Protein 2YDY (pdb70)

Solvent-accessible surface area: 12232 Å² total

Nearest PDB structures (foldseek):
  2ydy-assembly1_A  TM=1.004E+00  e=7.859E-56  Homo sapiens
  4ktt-assembly1_E  TM=9.886E-01  e=8.747E-48  Homo sapiens
  2ydx-assembly1_B  TM=9.921E-01  e=1.120E-47  Homo sapiens
  4ndn-assembly1_F  TM=9.885E-01  e=6.202E-46  Homo sapiens
  4ktv-assembly1_F  TM=9.725E-01  e=1.397E-42  Homo sapiens

Radius of gyration: 18.75 Å; Cα contacts (8 Å, |Δi|>4): 557; chains: 1; bounding box: 44×54×42 Å

Sequence (255 aa):
NRRVLVTTGATGLLGRAVHKEFQQNNWHAVGCGVHHIIHDFQPHVIVHCCAVDASGNLAKEAAAVGAFLIYISSDYVFDGTNPPYREEDIPAPLNLYGKTKLDGEKAVLENNLGAAVLRIPILYGEVEKLEESAVTVFDKVQFSNKSANDHWQQRFPTHVKDVATVCRQLAEKRLDPSIKGTFHWSGNEQTKYEACAIADAFNLPSSHLRPITDSPVLGAQRPRNAQLDCSKLETLGIGQRTPFRIGIKESLWPFLI

Structure (mmCIF, N/CA/C/O backbone):
data_2YDY
#
_entry.id   2YDY
#
_cell.length_a   40.980
_cell.length_b   111.770
_cell.length_c   123.120
_cell.angle_alpha   90.00
_cell.angle_beta   90.00
_cell.angle_gamma   90.00
#
_symmetry.space_group_name_H-M   'C 2 2 21'
#
loop_
_entity.id
_entity.type
_entity.pdbx_description
1 polymer 'METHIONINE ADENOSYLTRANSFERASE 2 SUBUNIT BETA'
2 non-polymer 'SULFATE ION'
3 non-polymer 'CHLORIDE ION'
4 water water
#
loop_
_atom_site.group_PDB
_atom_site.id
_atom_site.type_symbol
_atom_site.label_atom_id
_atom_site.label_alt_id
_atom_site.label_comp_id
_atom_site.label_asym_id
_atom_site.label_entity_id
_atom_site.label_seq_id
_atom_site.pdbx_PDB_ins_code
_atom_site.Cartn_x
_atom_site.Cartn_y
_atom_site.Cartn_z
_atom_site.occupancy
_atom_site.B_iso_or_equiv
_atom_site.auth_seq_id
_atom_site.auth_comp_id
_atom_site.auth_asym_id
_atom_site.auth_atom_id
_atom_site.pdbx_PDB_model_num
ATOM 1 N N . ASN A 1 2 ? -11.031 -28.680 -6.795 1.00 51.20 28 ASN A N 1
ATOM 2 C CA . ASN A 1 2 ? -11.720 -29.209 -5.621 1.00 49.30 28 ASN A CA 1
ATOM 3 C C . ASN A 1 2 ? -11.068 -28.641 -4.344 1.00 52.02 28 ASN A C 1
ATOM 4 O O . ASN A 1 2 ? -10.295 -29.335 -3.680 1.00 53.02 28 ASN A O 1
ATOM 9 N N . ARG A 1 3 ? -11.360 -27.352 -4.031 1.00 45.61 29 ARG A N 1
ATOM 10 C CA . ARG A 1 3 ? -10.867 -26.639 -2.842 1.00 42.77 29 ARG A CA 1
ATOM 11 C C . ARG A 1 3 ? -11.959 -26.658 -1.778 1.00 41.77 29 ARG A C 1
ATOM 12 O O . ARG A 1 3 ? -13.078 -26.220 -2.058 1.00 40.02 29 ARG A O 1
ATOM 20 N N . ARG A 1 4 ? -11.657 -27.182 -0.571 1.00 35.95 30 ARG A N 1
ATOM 21 C CA . ARG A 1 4 ? -12.665 -27.352 0.485 1.00 33.15 30 ARG A CA 1
ATOM 22 C C . ARG A 1 4 ? -12.397 -26.505 1.726 1.00 35.18 30 ARG A C 1
ATOM 23 O O . ARG A 1 4 ? -11.282 -26.505 2.255 1.00 35.23 30 ARG A O 1
ATOM 31 N N . VAL A 1 5 ? -13.447 -25.800 2.206 1.00 29.17 31 VAL A N 1
ATOM 32 C CA . VAL A 1 5 ? -13.362 -24.928 3.378 1.00 27.17 31 VAL A CA 1
ATOM 33 C C . VAL A 1 5 ? -14.538 -25.196 4.345 1.00 31.23 31 VAL A C 1
ATOM 34 O O . VAL A 1 5 ? -15.694 -25.285 3.917 1.00 30.68 31 VAL A O 1
ATOM 38 N N . LEU A 1 6 ? -14.222 -25.302 5.656 1.00 27.77 32 LEU A N 1
ATOM 39 C CA . LEU A 1 6 ? -15.226 -25.454 6.702 1.00 26.93 32 LEU A CA 1
ATOM 40 C C . LEU A 1 6 ? -15.332 -24.155 7.494 1.00 29.36 32 LEU A C 1
ATOM 41 O O . LEU A 1 6 ? -14.341 -23.677 8.050 1.00 28.92 32 LEU A O 1
ATOM 46 N N . VAL A 1 7 ? -16.534 -23.576 7.523 1.00 25.17 33 VAL A N 1
ATOM 47 C CA . VAL A 1 7 ? -16.791 -22.330 8.240 1.00 24.94 33 VAL A CA 1
ATOM 48 C C . VAL A 1 7 ? -17.656 -22.627 9.472 1.00 30.27 33 VAL A C 1
ATOM 49 O O . VAL A 1 7 ? -18.810 -23.028 9.317 1.00 29.99 33 VAL A O 1
ATOM 53 N N . THR A 1 8 ? -17.090 -22.439 10.689 1.00 28.38 34 THR A N 1
ATOM 54 C CA A THR A 1 8 ? -17.801 -22.639 11.954 0.50 29.37 34 THR A CA 1
ATOM 55 C CA B THR A 1 8 ? -17.854 -22.647 11.925 0.50 28.72 34 THR A CA 1
ATOM 56 C C . THR A 1 8 ? -18.577 -21.345 12.250 1.00 33.44 34 THR A C 1
ATOM 57 O O . THR A 1 8 ? -18.102 -20.261 11.898 1.00 33.68 34 THR A O 1
ATOM 64 N N . GLY A 1 9 ? -19.749 -21.466 12.863 1.00 31.54 35 GLY A N 1
ATOM 65 C CA . GLY A 1 9 ? -20.600 -20.326 13.190 1.00 31.67 35 GLY A CA 1
ATOM 66 C C . GLY A 1 9 ? -21.113 -19.653 11.931 1.00 34.29 35 GLY A C 1
ATOM 67 O O . GLY A 1 9 ? -21.295 -18.434 11.897 1.00 33.89 35 GLY A O 1
ATOM 68 N N . ALA A 1 10 ? -21.335 -20.457 10.879 1.00 30.23 36 ALA A N 1
ATOM 69 C CA . ALA A 1 10 ? -21.763 -20.029 9.545 1.00 29.73 36 ALA A CA 1
ATOM 70 C C . ALA A 1 10 ? -23.168 -19.364 9.493 1.00 32.65 36 ALA A C 1
ATOM 71 O O . ALA A 1 10 ? -23.542 -18.864 8.431 1.00 32.31 36 ALA A O 1
ATOM 73 N N . THR A 1 11 ? -23.922 -19.331 10.610 1.00 28.76 37 THR A N 1
ATOM 74 C CA . THR A 1 11 ? -25.241 -18.678 10.640 1.00 29.72 37 THR A CA 1
ATOM 75 C C . THR A 1 11 ? -25.104 -17.226 11.134 1.00 32.46 37 TH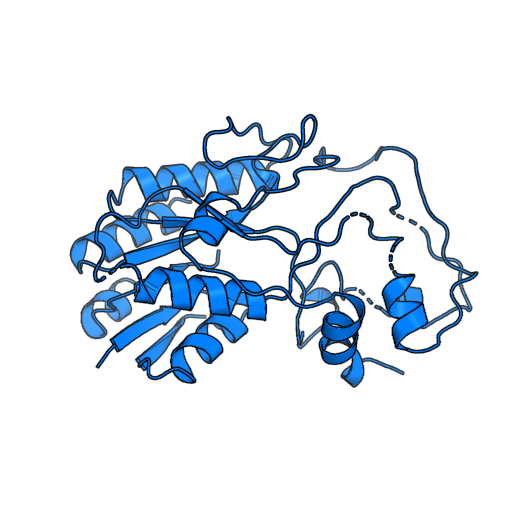R A C 1
ATOM 76 O O . THR A 1 11 ? -25.984 -16.407 10.867 1.00 32.75 37 THR A O 1
ATOM 80 N N . GLY A 1 12 ? -23.996 -16.922 11.816 1.00 27.19 38 GLY A N 1
ATOM 81 C CA . GLY A 1 12 ? -23.706 -15.591 12.349 1.00 26.18 38 GLY A CA 1
ATOM 82 C C . GLY A 1 12 ? -23.361 -14.575 11.281 1.00 28.74 38 GLY A C 1
ATOM 83 O O . GLY A 1 12 ? -23.105 -14.955 10.139 1.00 27.70 38 GLY A O 1
ATOM 84 N N . LEU A 1 13 ? -23.319 -13.275 11.651 1.00 25.87 39 LEU A N 1
ATOM 85 C CA . LEU A 1 13 ? -23.023 -12.147 10.743 1.00 24.78 39 LEU A CA 1
ATOM 86 C C . LEU A 1 13 ? -21.719 -12.344 9.979 1.00 26.67 39 LEU A C 1
ATOM 87 O O . LEU A 1 13 ? -21.705 -12.181 8.757 1.00 25.35 39 LEU A O 1
ATOM 92 N N . LEU A 1 14 ? -20.629 -12.670 10.692 1.00 23.08 40 LEU A N 1
ATOM 93 C CA . LEU A 1 14 ? -19.326 -12.881 10.066 1.00 21.54 40 LEU A CA 1
ATOM 94 C C . LEU A 1 14 ? -19.292 -14.219 9.324 1.00 23.79 40 LEU A C 1
ATOM 95 O O . LEU A 1 14 ? -18.813 -14.260 8.189 1.00 22.03 40 LEU A O 1
ATOM 100 N N . GLY A 1 15 ? -19.816 -15.275 9.954 1.00 22.34 41 GLY A N 1
ATOM 101 C CA . GLY A 1 15 ? -19.871 -16.625 9.394 1.00 21.84 41 GLY A CA 1
ATOM 102 C C . GLY A 1 15 ? -20.534 -16.697 8.032 1.00 27.36 41 GLY A C 1
ATOM 103 O O . GLY A 1 15 ? -19.996 -17.335 7.119 1.00 27.21 41 GLY A O 1
ATOM 104 N N . ARG A 1 16 ? -21.690 -16.006 7.873 1.00 25.18 42 ARG A N 1
ATOM 105 C CA . ARG A 1 16 ? -22.447 -15.964 6.612 1.00 25.45 42 ARG A CA 1
ATOM 106 C C . ARG A 1 16 ? -21.621 -15.291 5.519 1.00 26.91 42 ARG A C 1
ATOM 107 O O . ARG A 1 16 ? -21.601 -15.791 4.396 1.00 26.85 42 ARG A O 1
ATOM 115 N N . ALA A 1 17 ? -20.932 -14.179 5.850 1.00 21.39 43 ALA A N 1
ATOM 116 C CA . ALA A 1 17 ? -20.088 -13.449 4.894 1.00 20.50 43 ALA A CA 1
ATOM 117 C C . ALA A 1 17 ? -18.900 -14.287 4.446 1.00 23.77 43 ALA A C 1
ATOM 118 O O . ALA A 1 17 ? -18.582 -14.281 3.260 1.00 23.90 43 ALA A O 1
ATOM 120 N N . VAL A 1 18 ? -18.257 -15.011 5.380 1.00 20.75 44 VAL A N 1
ATOM 121 C CA . VAL A 1 18 ? -17.077 -15.851 5.110 1.00 20.88 44 VAL A CA 1
ATOM 122 C C . VAL A 1 18 ? -17.478 -17.016 4.204 1.00 27.33 44 VAL A C 1
ATOM 123 O O . VAL A 1 18 ? -16.838 -17.234 3.171 1.00 27.13 44 VAL A O 1
ATOM 127 N N . HIS A 1 19 ? -18.549 -17.734 4.580 1.00 25.62 45 HIS A N 1
ATOM 128 C CA . HIS A 1 19 ? -19.075 -18.875 3.837 1.00 26.52 45 HIS A CA 1
ATOM 129 C C . HIS A 1 19 ? -19.367 -18.477 2.390 1.00 30.24 45 HIS A C 1
ATOM 130 O O . HIS A 1 19 ? -18.930 -19.184 1.476 1.00 30.57 45 HIS A O 1
ATOM 137 N N . LYS A 1 20 ? -20.075 -17.339 2.192 1.00 25.51 46 LYS A N 1
ATOM 138 C CA . LYS A 1 20 ? -20.447 -16.820 0.875 1.00 25.83 46 LYS A CA 1
ATOM 139 C C . LYS A 1 20 ? -19.208 -16.347 0.079 1.00 29.17 46 LYS A C 1
ATOM 140 O O . LYS A 1 20 ? -19.149 -16.587 -1.125 1.00 29.24 46 LYS A O 1
ATOM 146 N N . GLU A 1 21 ? -18.237 -15.682 0.727 1.00 25.39 47 GLU A N 1
ATOM 147 C CA . GLU A 1 21 ? -17.028 -15.215 0.036 1.00 24.59 47 GLU A CA 1
ATOM 148 C C . GLU A 1 21 ? -16.261 -16.408 -0.592 1.00 27.93 47 GLU A C 1
ATOM 149 O O . GLU A 1 21 ? -15.907 -16.331 -1.766 1.00 27.17 47 GLU A O 1
ATOM 155 N N . PHE A 1 22 ? -16.064 -17.511 0.153 1.00 25.37 48 PHE A N 1
ATOM 156 C CA . PHE A 1 22 ? -15.379 -18.704 -0.369 1.00 26.45 48 PHE A CA 1
ATOM 157 C C . PHE A 1 22 ? -16.186 -19.365 -1.512 1.00 32.82 48 PHE A C 1
ATOM 158 O O . PHE A 1 22 ? -15.659 -19.526 -2.613 1.00 33.42 48 PHE A O 1
ATOM 166 N N . GLN A 1 23 ? -17.470 -19.679 -1.258 1.00 31.26 49 GLN A N 1
ATOM 167 C CA . GLN A 1 23 ? -18.427 -20.293 -2.186 1.00 32.50 49 GLN A CA 1
ATOM 168 C C . GLN A 1 23 ? -18.512 -19.564 -3.535 1.00 37.20 49 GLN A C 1
ATOM 169 O O . GLN A 1 23 ? -18.573 -20.228 -4.569 1.00 38.95 49 GLN A O 1
ATOM 175 N N . GLN A 1 24 ? -18.520 -18.217 -3.526 1.00 32.68 50 GLN A N 1
ATOM 176 C CA . GLN A 1 24 ? -18.606 -17.402 -4.743 1.00 34.43 50 GLN A CA 1
ATOM 177 C C . GLN A 1 24 ? -17.253 -17.252 -5.453 1.00 38.17 50 GLN A C 1
ATOM 178 O O . GLN A 1 24 ? -17.199 -16.662 -6.536 1.00 38.90 50 GLN A O 1
ATOM 184 N N . ASN A 1 25 ? -16.172 -17.807 -4.865 1.00 33.84 51 ASN A N 1
ATOM 185 C CA . ASN A 1 25 ? -14.837 -17.727 -5.439 1.00 35.21 51 ASN A CA 1
ATOM 186 C C . ASN A 1 25 ? -14.216 -19.123 -5.628 1.00 41.71 51 ASN A C 1
ATOM 187 O O . ASN A 1 25 ? -13.071 -19.354 -5.234 1.00 41.82 51 ASN A O 1
ATOM 192 N N . ASN A 1 26 ? -14.979 -20.042 -6.260 1.00 39.58 52 ASN A N 1
ATOM 193 C CA . ASN A 1 26 ? -14.579 -21.406 -6.635 1.00 39.85 52 ASN A CA 1
ATOM 194 C C . ASN A 1 26 ? -14.049 -22.263 -5.448 1.00 40.86 52 ASN A C 1
ATOM 195 O O . ASN A 1 26 ? -13.014 -22.921 -5.570 1.00 41.04 52 ASN A O 1
ATOM 200 N N . TRP A 1 27 ? -14.769 -22.262 -4.319 1.00 35.52 53 TRP A N 1
ATOM 201 C CA . TRP A 1 27 ? -14.464 -23.100 -3.152 1.00 33.67 53 TRP A CA 1
ATOM 202 C C . TRP A 1 27 ? -15.685 -23.921 -2.780 1.00 38.58 53 TRP A C 1
ATOM 203 O O . TRP A 1 27 ? -16.812 -23.416 -2.834 1.00 38.29 53 TRP A O 1
ATOM 214 N N . HIS A 1 28 ? -15.468 -25.172 -2.373 1.00 36.02 54 HIS A N 1
ATOM 215 C CA . HIS A 1 28 ? -16.553 -26.015 -1.886 1.00 36.26 54 HIS A CA 1
ATOM 216 C C . HIS A 1 28 ? -16.659 -25.705 -0.411 1.00 39.46 54 HIS A C 1
ATOM 217 O O . HIS A 1 28 ? -15.823 -26.156 0.376 1.00 38.82 54 HIS A O 1
ATOM 224 N N . ALA A 1 29 ? -17.607 -24.823 -0.057 1.00 35.46 55 ALA A N 1
ATOM 225 C CA . ALA A 1 29 ? -17.785 -24.339 1.310 1.00 33.82 55 ALA A CA 1
ATOM 226 C C . ALA A 1 29 ? -18.932 -25.019 2.022 1.00 38.38 55 ALA A C 1
ATOM 227 O O . ALA A 1 29 ? -20.036 -25.129 1.483 1.00 39.79 55 ALA A O 1
ATOM 229 N N . VAL A 1 30 ? -18.653 -25.470 3.251 1.00 33.53 56 VAL A N 1
ATOM 230 C CA . VAL A 1 30 ? -19.602 -26.108 4.159 1.00 33.34 56 VAL A CA 1
ATOM 231 C C . VAL A 1 30 ? -19.601 -25.285 5.445 1.00 36.43 56 VAL A C 1
ATOM 232 O O . VAL A 1 30 ? -18.538 -24.908 5.936 1.00 34.42 56 VAL A O 1
ATOM 236 N N . GLY A 1 31 ? -20.788 -24.995 5.956 1.00 34.14 57 GLY A N 1
ATOM 237 C CA . GLY A 1 31 ? -20.941 -24.239 7.183 1.00 33.98 57 GLY A CA 1
ATOM 238 C C . GLY A 1 31 ? -21.588 -24.998 8.323 1.00 40.51 57 GLY A C 1
ATOM 239 O O . GLY A 1 31 ? -22.544 -25.740 8.114 1.00 40.66 57 GLY A O 1
ATOM 240 N N . CYS A 1 32 ? -21.069 -24.794 9.540 1.00 40.36 58 CYS A N 1
ATOM 241 C CA . CYS A 1 32 ? -21.583 -25.358 10.790 1.00 43.69 58 CYS A CA 1
ATOM 242 C C . CYS A 1 32 ? -22.225 -24.246 11.597 1.00 47.43 58 CYS A C 1
ATOM 243 O O . CYS A 1 32 ? -21.625 -23.179 11.739 1.00 46.13 58 CYS A O 1
ATOM 246 N N . GLY A 1 33 ? -23.415 -24.508 12.131 1.00 45.58 59 GLY A N 1
ATOM 247 C CA . GLY A 1 33 ? -24.166 -23.564 12.949 1.00 71.01 59 GLY A CA 1
ATOM 248 C C . GLY A 1 33 ? -23.810 -23.657 14.418 1.00 103.90 59 GLY A C 1
ATOM 249 O O . GLY A 1 33 ? -22.635 -23.584 14.786 1.00 64.11 59 GLY A O 1
ATOM 250 N N . VAL A 1 52 ? -17.852 -31.399 16.141 1.00 69.34 78 VAL A N 1
ATOM 251 C CA . VAL A 1 52 ? -17.710 -31.217 14.698 1.00 66.33 78 VAL A CA 1
ATOM 252 C C . VAL A 1 52 ? -16.522 -32.048 14.139 1.00 68.21 78 VAL A C 1
ATOM 253 O O . VAL A 1 52 ? -16.074 -31.801 13.014 1.00 65.76 78 VAL A O 1
ATOM 255 N N . HIS A 1 53 ? -16.053 -33.053 14.909 1.00 65.88 79 HIS A N 1
ATOM 256 C CA . HIS A 1 53 ? -14.942 -33.937 14.538 1.00 65.65 79 HIS A CA 1
ATOM 257 C C . HIS A 1 53 ? -15.309 -34.893 13.385 1.00 68.34 79 HIS A C 1
ATOM 258 O O . HIS A 1 53 ? -14.424 -35.274 12.608 1.00 67.78 79 HIS A O 1
ATOM 260 N N . HIS A 1 54 ? -16.601 -35.298 13.295 1.00 63.46 80 HIS A N 1
ATOM 261 C CA . HIS A 1 54 ? -17.113 -36.192 12.249 1.00 61.84 80 HIS A CA 1
ATOM 262 C C . HIS A 1 54 ? -17.113 -35.476 10.891 1.00 58.36 80 HIS A C 1
ATOM 263 O O . HIS A 1 54 ? -16.638 -36.041 9.903 1.00 56.93 80 HIS A O 1
ATOM 265 N N . ILE A 1 55 ? -17.617 -34.222 10.862 1.00 50.57 81 ILE A N 1
ATOM 266 C CA . ILE A 1 55 ? -17.684 -33.349 9.682 1.00 47.06 81 ILE A CA 1
ATOM 267 C C . ILE A 1 55 ? -16.259 -33.090 9.144 1.00 46.59 81 ILE A C 1
ATOM 268 O O . ILE A 1 55 ? -16.047 -33.185 7.937 1.00 45.10 81 ILE A O 1
ATOM 273 N N . ILE A 1 56 ? -15.293 -32.810 10.042 1.00 41.92 82 ILE A N 1
ATOM 274 C CA . ILE A 1 56 ? -13.886 -32.573 9.701 1.00 40.37 82 ILE A CA 1
ATOM 275 C C . ILE A 1 56 ? -13.272 -33.828 9.018 1.00 43.29 82 ILE A C 1
ATOM 276 O O . ILE A 1 56 ? -12.596 -33.670 8.005 1.00 40.79 82 ILE A O 1
ATOM 281 N N . HIS A 1 57 ? -13.539 -35.054 9.522 1.00 42.45 83 HIS A N 1
ATOM 282 C CA . HIS A 1 57 ? -12.978 -36.244 8.867 1.00 43.29 83 HIS A CA 1
ATOM 283 C C . HIS A 1 57 ? -13.619 -36.523 7.504 1.00 44.48 83 HIS A C 1
ATOM 284 O O . HIS A 1 57 ? -12.898 -36.858 6.567 1.00 44.05 83 HIS A O 1
ATOM 291 N N . ASP A 1 58 ? -14.949 -36.429 7.400 1.00 39.78 84 ASP A N 1
ATOM 292 C CA . ASP A 1 58 ? -15.652 -36.726 6.155 1.00 39.09 84 ASP A CA 1
ATOM 293 C C . ASP A 1 58 ? -15.340 -35.707 5.061 1.00 39.73 84 ASP A C 1
ATOM 294 O O . ASP A 1 58 ? -15.037 -36.101 3.930 1.00 39.57 84 ASP A O 1
ATOM 299 N N . PHE A 1 59 ? -15.372 -34.408 5.401 1.00 33.10 85 PHE A N 1
ATOM 300 C CA . PHE A 1 59 ? -15.154 -33.357 4.420 1.00 30.88 85 PHE A CA 1
ATOM 301 C C . PHE A 1 59 ? -13.682 -33.162 4.084 1.00 35.55 85 PHE A C 1
ATOM 302 O O . PHE A 1 59 ? -13.378 -32.736 2.969 1.00 35.30 85 PHE A O 1
ATOM 310 N N . GLN A 1 60 ? -12.769 -33.496 5.016 1.00 33.42 86 GLN A N 1
ATOM 311 C CA . GLN A 1 60 ? -11.317 -33.317 4.844 1.00 32.92 86 GLN A CA 1
ATOM 312 C C . GLN A 1 60 ? -11.052 -31.871 4.357 1.00 35.56 86 GLN A C 1
ATOM 313 O O . GLN A 1 60 ? -10.547 -31.697 3.240 1.00 35.22 86 GLN A O 1
ATOM 319 N N . PRO A 1 61 ? -11.476 -30.818 5.106 1.00 32.08 87 PRO A N 1
ATOM 320 C CA . PRO A 1 61 ? -11.293 -29.448 4.590 1.00 30.75 87 PRO A CA 1
ATOM 321 C C . PRO A 1 61 ? -9.836 -29.022 4.520 1.00 35.24 87 PRO A C 1
ATOM 322 O O . PRO A 1 61 ? -9.063 -29.362 5.411 1.00 36.08 87 PRO A O 1
ATOM 326 N N . HIS A 1 62 ? -9.464 -28.271 3.467 1.00 31.28 88 HIS A N 1
ATOM 327 C CA . HIS A 1 62 ? -8.103 -27.731 3.340 1.00 30.72 88 HIS A CA 1
ATOM 328 C C . HIS A 1 62 ? -7.920 -26.589 4.304 1.00 33.11 88 HIS A C 1
ATOM 329 O O . HIS A 1 62 ? -6.801 -26.329 4.755 1.00 32.82 88 HIS A O 1
ATOM 336 N N . VAL A 1 63 ? -9.036 -25.882 4.596 1.00 28.32 89 VAL A N 1
ATOM 337 C CA . VAL A 1 63 ? -9.088 -24.678 5.428 1.00 26.20 89 VAL A CA 1
ATOM 338 C C . VAL A 1 63 ? -10.290 -24.721 6.386 1.00 29.01 89 VAL A C 1
ATOM 339 O O . VAL A 1 63 ? -11.381 -25.124 5.986 1.00 28.07 89 VAL A O 1
ATOM 343 N N . ILE A 1 64 ? -10.088 -24.263 7.640 1.00 25.42 90 ILE A N 1
ATOM 344 C CA . ILE A 1 64 ? -11.150 -24.130 8.649 1.00 24.51 90 ILE A CA 1
ATOM 345 C C . ILE A 1 64 ? -11.144 -22.681 9.150 1.00 27.63 90 ILE A C 1
ATOM 346 O O . ILE A 1 64 ? -10.097 -22.196 9.574 1.00 27.40 90 ILE A O 1
ATOM 351 N N . VAL A 1 65 ? -12.295 -21.988 9.075 1.00 23.94 91 VAL A N 1
ATOM 352 C CA . VAL A 1 65 ? -12.421 -20.607 9.572 1.00 23.17 91 VAL A CA 1
ATOM 353 C C . VAL A 1 65 ? -13.282 -20.690 10.824 1.00 29.94 91 VAL A C 1
ATOM 354 O O . VAL A 1 65 ? -14.467 -21.017 10.737 1.00 29.90 91 VAL A O 1
ATOM 358 N N . HIS A 1 66 ? -12.668 -20.450 11.988 1.00 28.82 92 HIS A N 1
ATOM 359 C CA . HIS A 1 66 ? -13.340 -20.595 13.266 1.00 31.15 92 HIS A CA 1
ATOM 360 C C . HIS A 1 66 ? -13.806 -19.263 13.847 1.00 38.36 92 HIS A C 1
ATOM 361 O O . HIS A 1 66 ? -12.997 -18.393 14.200 1.00 37.82 92 HIS A O 1
ATOM 368 N N . CYS A 1 67 ? -15.144 -19.152 13.936 1.00 52.89 93 CYS A N 1
ATOM 369 C CA A CYS A 1 67 ? -15.864 -18.006 14.490 0.50 54.57 93 CYS A CA 1
ATOM 370 C CA B CYS A 1 67 ? -15.860 -18.010 14.491 0.50 55.18 93 CYS A CA 1
ATOM 371 C C . CYS A 1 67 ? -16.518 -18.450 15.805 1.00 60.64 93 CYS A C 1
ATOM 372 O O . CYS A 1 67 ? -17.480 -19.234 15.789 1.00 60.92 93 CYS A O 1
ATOM 377 N N . ALA A 1 68 ? -15.954 -18.007 16.948 1.00 57.86 94 ALA A N 1
ATOM 378 C CA . ALA A 1 68 ? -16.448 -18.356 18.282 1.00 89.21 94 ALA A CA 1
ATOM 379 C C . ALA A 1 68 ? -17.1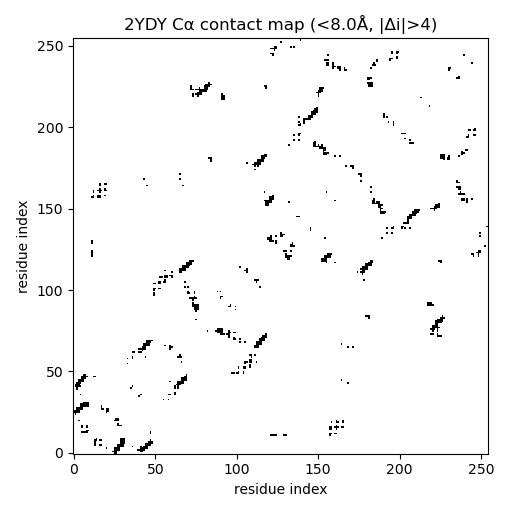86 -17.185 18.918 1.00 123.79 94 ALA A C 1
ATOM 380 O O . ALA A 1 68 ? -18.136 -17.392 19.670 1.00 88.54 94 ALA A O 1
ATOM 382 N N . VAL A 1 88 ? -12.722 -21.973 24.575 1.00 60.90 114 VAL A N 1
ATOM 383 C CA . VAL A 1 88 ? -11.265 -22.057 24.561 1.00 59.89 114 VAL A CA 1
ATOM 384 C C . VAL A 1 88 ? -10.836 -23.521 24.545 1.00 63.24 114 VAL A C 1
ATOM 385 O O . VAL A 1 88 ? -9.928 -23.879 23.787 1.00 62.34 114 VAL A O 1
ATOM 387 N N . ASP A 1 89 ? -11.500 -24.373 25.368 1.00 59.41 115 ASP A N 1
ATOM 388 C CA . ASP A 1 89 ? -11.247 -25.818 25.434 1.00 57.38 115 ASP A CA 1
ATOM 389 C C . ASP A 1 89 ? -11.669 -26.468 24.116 1.00 58.46 115 ASP A C 1
ATOM 390 O O . ASP A 1 89 ? -10.964 -27.340 23.609 1.00 57.36 115 ASP A O 1
ATOM 392 N N . ALA A 1 90 ? -12.801 -26.001 23.546 1.00 53.98 116 ALA A N 1
ATOM 393 C CA . ALA A 1 90 ? -13.343 -26.461 22.269 1.00 52.83 116 ALA A CA 1
ATOM 394 C C . ALA A 1 90 ? -12.455 -25.993 21.112 1.00 54.93 116 ALA A C 1
ATOM 395 O O . ALA A 1 90 ? -12.168 -26.790 20.215 1.00 54.77 116 ALA A O 1
ATOM 397 N N . SER A 1 91 ? -12.005 -24.711 21.149 1.00 49.22 117 SER A N 1
ATOM 398 C CA . SER A 1 91 ? -11.121 -24.093 20.153 1.00 47.73 117 SER A CA 1
ATOM 399 C C . SER A 1 91 ? -9.781 -24.838 20.080 1.00 49.50 117 SER A C 1
ATOM 400 O O . SER A 1 91 ? -9.326 -25.181 18.982 1.00 48.18 117 SER A O 1
ATOM 403 N N . GLY A 1 92 ? -9.203 -25.123 21.249 1.00 45.65 118 GLY A N 1
ATOM 404 C CA . GLY A 1 92 ? -7.979 -25.908 21.383 1.00 45.52 118 GLY A CA 1
ATOM 405 C C . GLY A 1 92 ? -8.157 -27.324 20.859 1.00 48.00 118 GLY A C 1
ATOM 406 O O . GLY A 1 92 ? -7.234 -27.874 20.260 1.00 47.27 118 GLY A O 1
ATOM 407 N N . ASN A 1 93 ? -9.367 -27.905 21.042 1.00 44.61 119 ASN A N 1
ATOM 408 C CA . ASN A 1 93 ? -9.721 -29.244 20.554 1.00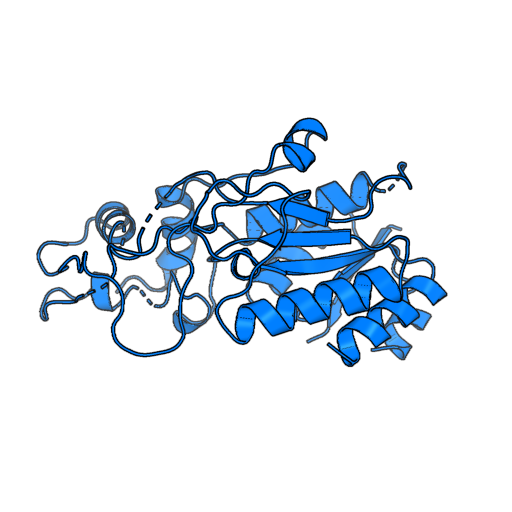 44.92 119 ASN A CA 1
ATOM 409 C C . ASN A 1 93 ? -9.925 -29.235 19.044 1.00 48.38 119 ASN A C 1
ATOM 410 O O . ASN A 1 93 ? -9.589 -30.215 18.381 1.00 47.99 119 ASN A O 1
ATOM 415 N N . LEU A 1 94 ? -10.494 -28.136 18.507 1.00 44.94 120 LEU A N 1
ATOM 416 C CA . LEU A 1 94 ? -10.720 -27.942 17.072 1.00 44.35 120 LEU A CA 1
ATOM 417 C C . LEU A 1 94 ? -9.368 -27.806 16.354 1.00 48.16 120 LEU A C 1
ATOM 418 O O . LEU A 1 94 ? -9.219 -28.316 15.237 1.00 47.37 120 LEU A O 1
ATOM 423 N N . ALA A 1 95 ? -8.386 -27.136 17.020 1.00 44.74 121 ALA A N 1
ATOM 424 C CA . ALA A 1 95 ? -7.013 -26.950 16.539 1.00 44.67 121 ALA A CA 1
ATOM 425 C C . ALA A 1 95 ? -6.320 -28.307 16.356 1.00 49.31 121 ALA A C 1
ATOM 426 O O . ALA A 1 95 ? -5.572 -28.481 15.392 1.00 49.50 121 ALA A O 1
ATOM 428 N N . LYS A 1 96 ? -6.607 -29.273 17.261 1.00 46.45 122 LYS A N 1
ATOM 429 C CA . LYS A 1 96 ? -6.083 -30.644 17.227 1.00 47.47 122 LYS A CA 1
ATOM 430 C C . LYS A 1 96 ? -6.693 -31.418 16.057 1.00 50.68 122 LYS A C 1
ATOM 431 O O . LYS A 1 96 ? -5.977 -32.148 15.372 1.00 51.79 122 LYS A O 1
ATOM 437 N N . GLU A 1 97 ? -8.022 -31.263 15.845 1.00 45.56 123 GLU A N 1
ATOM 438 C CA . GLU A 1 97 ? -8.788 -31.905 14.770 1.00 45.45 123 GLU A CA 1
ATOM 439 C C . GLU A 1 97 ? -8.291 -31.432 13.411 1.00 49.61 123 GLU A C 1
ATOM 440 O O . GLU A 1 97 ? -8.155 -32.243 12.493 1.00 51.28 123 GLU A O 1
ATOM 446 N N . ALA A 1 98 ? -8.002 -30.120 13.300 1.00 44.70 124 ALA A N 1
ATOM 447 C CA . ALA A 1 98 ? -7.471 -29.468 12.104 1.00 44.21 124 ALA A CA 1
ATOM 448 C C . ALA A 1 98 ? -6.084 -30.024 11.766 1.00 48.70 124 ALA A C 1
ATOM 449 O O . ALA A 1 98 ? -5.838 -30.382 10.614 1.00 49.27 124 ALA A O 1
ATOM 451 N N . ALA A 1 99 ? -5.199 -30.128 12.786 1.00 45.09 125 ALA A N 1
ATOM 452 C CA . ALA A 1 99 ? -3.833 -30.660 12.680 1.00 45.73 125 ALA A CA 1
ATOM 453 C C . ALA A 1 99 ? -3.840 -32.086 12.142 1.00 48.64 125 ALA A C 1
ATOM 454 O O . ALA A 1 99 ? -3.026 -32.406 11.276 1.00 50.27 125 ALA A O 1
ATOM 456 N N . ALA A 1 100 ? -4.794 -32.914 12.624 1.00 42.80 126 ALA A N 1
ATOM 457 C CA . ALA A 1 100 ? -4.985 -34.324 12.264 1.00 43.09 126 ALA A CA 1
ATOM 458 C C . ALA A 1 100 ? -5.369 -34.550 10.786 1.00 45.34 126 ALA A C 1
ATOM 459 O O . ALA A 1 100 ? -5.101 -35.625 10.262 1.00 47.48 126 ALA A O 1
ATOM 461 N N . VAL A 1 101 ? -6.016 -33.574 10.130 1.00 39.11 127 VAL A N 1
ATOM 462 C CA . VAL A 1 101 ? -6.430 -33.696 8.723 1.00 38.62 127 VAL A CA 1
ATOM 463 C C . VAL A 1 101 ? -5.549 -32.830 7.821 1.00 41.54 127 VAL A C 1
ATOM 464 O O . VAL A 1 101 ? -5.716 -32.856 6.602 1.00 42.50 127 VAL A O 1
ATOM 468 N N . GLY A 1 102 ? -4.624 -32.082 8.422 1.00 36.94 128 GLY A N 1
ATOM 469 C CA . GLY A 1 102 ? -3.725 -31.193 7.700 1.00 36.56 128 GLY A CA 1
ATOM 470 C C . GLY A 1 102 ? -4.444 -29.978 7.157 1.00 38.88 128 GLY A C 1
ATOM 471 O O . GLY A 1 102 ? -4.120 -29.494 6.070 1.00 39.18 128 GLY A O 1
ATOM 472 N N . ALA A 1 103 ? -5.435 -29.481 7.917 1.00 37.74 129 ALA A N 1
ATOM 473 C CA . ALA A 1 103 ? -6.222 -28.301 7.555 1.00 35.66 129 ALA A CA 1
ATOM 474 C C . ALA A 1 103 ? -5.577 -27.021 8.046 1.00 36.56 129 ALA A C 1
ATOM 475 O O . ALA A 1 103 ? -5.057 -26.970 9.162 1.00 35.50 129 ALA A O 1
ATOM 477 N N . PHE A 1 104 ? -5.649 -25.968 7.227 1.00 32.10 130 PHE A N 1
ATOM 478 C CA . PHE A 1 104 ? -5.182 -24.644 7.622 1.00 29.11 130 PHE A CA 1
ATOM 479 C C . PHE A 1 104 ? -6.289 -24.014 8.460 1.00 32.35 130 PHE A C 1
ATOM 480 O O . PHE A 1 104 ? -7.365 -23.732 7.933 1.00 31.67 130 PHE A O 1
ATOM 488 N N . LEU A 1 105 ? -6.053 -23.850 9.774 1.00 28.49 131 LEU A N 1
ATOM 489 C CA . LEU A 1 105 ? -7.042 -23.283 10.675 1.00 27.06 131 LEU A CA 1
ATOM 490 C C . LEU A 1 105 ? -6.819 -21.779 10.852 1.00 30.67 131 LEU A C 1
ATOM 491 O O . LEU A 1 105 ? -5.697 -21.338 11.135 1.00 29.58 131 LEU A O 1
ATOM 496 N N . ILE A 1 106 ? -7.910 -20.998 10.682 1.00 26.33 132 ILE A N 1
ATOM 497 C CA . ILE A 1 106 ? -7.917 -19.561 10.891 1.00 24.30 132 ILE A CA 1
ATOM 498 C C . ILE A 1 106 ? -8.803 -19.301 12.110 1.00 29.30 132 ILE A C 1
ATOM 499 O O . ILE A 1 106 ? -10.012 -19.554 12.070 1.00 29.88 132 ILE A O 1
ATOM 504 N N . TYR A 1 107 ? -8.188 -18.843 13.204 1.00 25.46 133 TYR A N 1
ATOM 505 C CA . TYR A 1 107 ? -8.902 -18.527 14.433 1.00 25.04 133 TYR A CA 1
ATOM 506 C C . TYR A 1 107 ? -9.153 -17.023 14.466 1.00 27.44 133 TYR A C 1
ATOM 507 O O . TYR A 1 107 ? -8.203 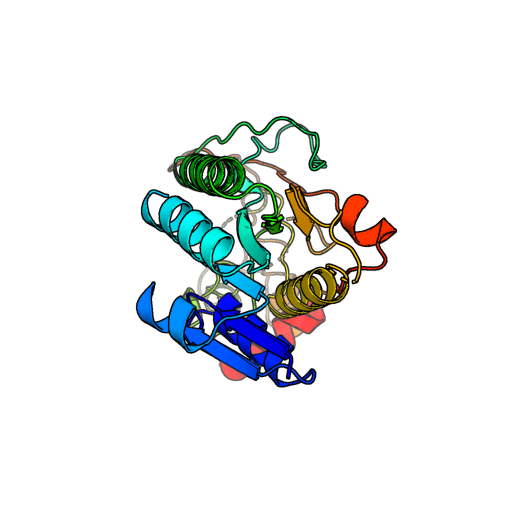-16.247 14.401 1.00 25.11 133 TYR A O 1
ATOM 516 N N . ILE A 1 108 ? -10.435 -16.616 14.503 1.00 25.04 134 ILE A N 1
ATOM 517 C CA . ILE A 1 108 ? -10.822 -15.203 14.505 1.00 24.31 134 ILE A CA 1
ATOM 518 C C . ILE A 1 108 ? -10.737 -14.666 15.928 1.00 26.74 134 ILE A C 1
ATOM 519 O O . ILE A 1 108 ? -11.418 -15.174 16.817 1.00 26.49 134 ILE A O 1
ATOM 524 N N . SER A 1 109 ? -9.923 -13.618 16.128 1.00 21.82 135 SER A N 1
ATOM 525 C CA . SER A 1 109 ? -9.733 -13.016 17.442 1.00 20.77 135 SER A CA 1
ATOM 526 C C . SER A 1 109 ? -10.083 -11.512 17.433 1.00 23.19 135 SER A C 1
ATOM 527 O O . SER A 1 109 ? -10.666 -11.030 16.462 1.00 22.50 135 SER A O 1
ATOM 530 N N . SER A 1 110 ? -9.750 -10.779 18.518 1.00 19.43 136 SER A N 1
ATOM 531 C CA . SER A 1 110 ? -10.174 -9.394 18.681 1.00 18.48 136 SER A CA 1
ATOM 532 C C . SER A 1 110 ? -9.052 -8.416 19.068 1.00 22.56 136 SER A C 1
ATOM 533 O O . SER A 1 110 ? -8.049 -8.808 19.666 1.00 23.28 136 SER A O 1
ATOM 536 N N . ASP A 1 111 ? -9.277 -7.112 18.777 1.00 18.63 137 ASP A N 1
ATOM 537 C CA . ASP A 1 111 ? -8.392 -6.008 19.163 1.00 18.26 137 ASP A CA 1
ATOM 538 C C . ASP A 1 111 ? -8.449 -5.815 20.692 1.00 23.78 137 ASP A C 1
ATOM 539 O O . ASP A 1 111 ? -7.555 -5.203 21.266 1.00 24.22 137 ASP A O 1
ATOM 544 N N . TYR A 1 112 ? -9.466 -6.406 21.350 1.00 21.67 138 TYR A N 1
ATOM 545 C CA . TYR A 1 112 ? -9.675 -6.331 22.801 1.00 22.46 138 TYR A CA 1
ATOM 546 C C . TYR A 1 112 ? -8.625 -7.116 23.611 1.00 26.57 138 TYR A C 1
ATOM 547 O O . TYR A 1 112 ? -8.705 -7.127 24.842 1.00 28.60 138 TYR A O 1
ATOM 556 N N . VAL A 1 113 ? -7.613 -7.707 22.940 1.00 21.64 139 VAL A N 1
ATOM 557 C CA . VAL A 1 113 ? -6.484 -8.383 23.602 1.00 21.57 139 VAL A CA 1
ATOM 558 C C . VAL A 1 113 ? -5.469 -7.317 24.074 1.00 24.57 139 VAL A C 1
ATOM 559 O O . VAL A 1 113 ? -4.614 -7.596 24.912 1.00 24.61 139 VAL A O 1
ATOM 563 N N . PHE A 1 114 ? -5.573 -6.099 23.525 1.00 21.15 140 PHE A N 1
ATOM 564 C CA . PHE A 1 114 ? -4.708 -4.970 23.848 1.00 21.15 140 PHE A CA 1
ATOM 565 C C . PHE A 1 114 ? -5.407 -3.987 24.803 1.00 26.83 140 PHE A C 1
ATOM 566 O O . PHE A 1 114 ? -6.644 -3.889 24.795 1.00 24.78 140 PHE A O 1
ATOM 574 N N . ASP A 1 115 ? -4.599 -3.267 25.631 1.00 25.00 141 ASP A N 1
ATOM 575 C CA . ASP A 1 115 ? -5.096 -2.323 26.637 1.00 26.33 141 ASP A CA 1
ATOM 576 C C . ASP A 1 115 ? -5.502 -0.956 26.021 1.00 30.94 141 ASP A C 1
ATOM 577 O O . ASP A 1 115 ? -6.105 -0.133 26.708 1.00 31.34 141 ASP A O 1
ATOM 582 N N . GLY A 1 116 ? -5.171 -0.753 24.747 1.00 26.93 142 GLY A N 1
ATOM 583 C CA . GLY A 1 116 ? -5.509 0.434 23.975 1.00 26.07 142 GLY A CA 1
ATOM 584 C C . GLY A 1 116 ? -4.969 1.751 24.485 1.00 32.31 142 GLY A C 1
ATOM 585 O O . GLY A 1 116 ? -5.599 2.790 24.276 1.00 31.98 142 GLY A O 1
ATOM 586 N N . THR A 1 117 ? -3.794 1.720 25.144 1.00 31.19 143 THR A N 1
ATOM 587 C CA . THR A 1 117 ? -3.134 2.902 25.701 1.00 31.89 143 THR A CA 1
ATOM 588 C C . THR A 1 117 ? -2.061 3.424 24.741 1.00 36.39 143 THR A C 1
ATOM 589 O O . THR A 1 117 ? -1.711 4.603 24.810 1.00 36.15 143 THR A O 1
ATOM 593 N N . ASN A 1 118 ? -1.526 2.554 23.862 1.00 32.93 144 ASN A N 1
ATOM 594 C CA . ASN A 1 118 ? -0.482 2.993 22.940 1.00 33.21 144 ASN A CA 1
ATOM 595 C C . ASN A 1 118 ? -0.725 2.483 21.492 1.00 33.23 144 ASN A C 1
ATOM 596 O O . ASN A 1 118 ? 0.059 1.673 20.987 1.00 32.19 144 ASN A O 1
ATOM 601 N N . PRO A 1 119 ? -1.771 3.000 20.789 1.00 27.88 145 PRO A N 1
ATOM 602 C CA . PRO A 1 119 ? -2.005 2.569 19.395 1.00 25.98 145 PRO A CA 1
ATOM 603 C C . PRO A 1 119 ? -0.923 3.081 18.421 1.00 30.24 145 PRO A C 1
ATOM 604 O O . PRO A 1 119 ? -0.272 4.082 18.722 1.00 29.73 145 PRO A O 1
ATOM 608 N N . PRO A 1 120 ? -0.724 2.457 17.236 1.00 26.51 146 PRO A N 1
ATOM 609 C CA . PRO A 1 120 ? -1.395 1.258 16.714 1.00 25.18 146 PRO A CA 1
ATOM 610 C C . PRO A 1 120 ? -0.711 -0.009 17.238 1.00 29.21 146 PRO A C 1
ATOM 611 O O . PRO A 1 120 ? 0.408 0.051 17.754 1.00 29.30 146 PRO A O 1
ATOM 615 N N . TYR A 1 121 ? -1.390 -1.147 17.122 1.00 24.19 147 TYR A N 1
ATOM 616 C CA . TYR A 1 121 ? -0.861 -2.396 17.634 1.00 23.78 147 TYR A CA 1
ATOM 617 C C . TYR A 1 121 ? -0.436 -3.335 16.519 1.00 25.58 147 TYR A C 1
ATOM 618 O O . TYR A 1 121 ? -1.207 -3.634 15.612 1.00 24.22 147 TYR A O 1
ATOM 627 N N . ARG A 1 122 ? 0.831 -3.748 16.577 1.00 22.49 148 ARG A N 1
ATOM 628 C CA . ARG A 1 122 ? 1.448 -4.698 15.658 1.00 21.90 148 ARG A CA 1
ATOM 629 C C . ARG A 1 122 ? 1.222 -6.103 16.210 1.00 26.99 148 ARG A C 1
ATOM 630 O O . ARG A 1 122 ? 0.869 -6.250 17.384 1.00 26.98 148 ARG A O 1
ATOM 638 N N . GLU A 1 123 ? 1.409 -7.134 15.379 1.00 25.00 149 GLU A N 1
ATOM 639 C CA . GLU A 1 123 ? 1.252 -8.544 15.777 1.00 25.62 149 GLU A CA 1
ATOM 640 C C . GLU A 1 123 ? 2.370 -8.974 16.748 1.00 31.38 149 GLU A C 1
ATOM 641 O O . GLU A 1 123 ? 2.188 -9.918 17.513 1.00 31.86 149 GLU A O 1
ATOM 647 N N . GLU A 1 124 ? 3.514 -8.268 16.722 1.00 28.23 150 GLU A N 1
ATOM 648 C CA . GLU A 1 124 ? 4.661 -8.515 17.598 1.00 28.97 150 GLU A CA 1
ATOM 649 C C . GLU A 1 124 ? 4.462 -7.839 18.969 1.00 33.64 150 GLU A C 1
ATOM 650 O O . GLU A 1 124 ? 5.251 -8.087 19.874 1.00 34.83 150 GLU A O 1
ATOM 656 N N . ASP A 1 125 ? 3.431 -6.983 19.117 1.00 30.06 151 ASP A N 1
ATOM 657 C CA . ASP A 1 125 ? 3.167 -6.255 20.365 1.00 30.85 151 ASP A CA 1
ATOM 658 C C . ASP A 1 125 ? 2.547 -7.164 21.443 1.00 37.71 151 ASP A C 1
ATOM 659 O O . ASP A 1 125 ? 1.822 -8.114 21.133 1.00 37.06 151 ASP A O 1
ATOM 664 N N . ILE A 1 126 ? 2.889 -6.883 22.711 1.00 35.95 152 ILE A N 1
ATOM 665 C CA . ILE A 1 126 ? 2.458 -7.663 23.863 1.00 36.60 152 ILE A CA 1
ATOM 666 C C . ILE A 1 126 ? 0.989 -7.350 24.203 1.00 38.28 152 ILE A C 1
ATOM 667 O O . ILE A 1 126 ? 0.653 -6.185 24.456 1.00 38.63 152 ILE A O 1
ATOM 672 N N . PRO A 1 127 ? 0.104 -8.376 24.228 1.00 32.36 153 PRO A N 1
ATOM 673 C CA . PRO A 1 127 ? -1.296 -8.120 24.608 1.00 31.38 153 PRO A CA 1
ATOM 674 C C . PRO A 1 127 ? -1.424 -7.853 26.107 1.00 37.10 153 PRO A C 1
ATOM 675 O O . PRO A 1 127 ? -0.576 -8.272 26.896 1.00 38.81 153 PRO A O 1
ATOM 679 N N . ALA A 1 128 ? -2.457 -7.102 26.486 1.00 33.82 154 ALA A N 1
ATOM 680 C CA . ALA A 1 128 ? -2.778 -6.755 27.874 1.00 34.28 154 ALA A CA 1
ATOM 681 C C . ALA A 1 128 ? -4.300 -6.583 27.991 1.00 35.84 154 ALA A C 1
ATOM 682 O O . ALA A 1 128 ? -4.791 -5.455 28.030 1.00 35.53 154 ALA A O 1
ATOM 684 N N . PRO A 1 129 ? -5.084 -7.681 27.986 1.00 31.35 155 PRO A N 1
ATOM 685 C CA . PRO A 1 129 ? -6.550 -7.515 28.029 1.00 30.12 155 PRO A CA 1
ATOM 686 C C . PRO A 1 129 ? -7.027 -6.951 29.363 1.00 36.74 155 PRO A C 1
ATOM 687 O O . PRO A 1 129 ? -6.548 -7.377 30.421 1.00 38.24 155 PRO A O 1
ATOM 691 N N . LEU A 1 130 ? -7.947 -5.954 29.291 1.00 32.97 156 LEU A N 1
ATOM 692 C CA . LEU A 1 130 ? -8.529 -5.237 30.439 1.00 33.39 156 LEU A CA 1
ATOM 693 C C . LEU A 1 130 ? -9.811 -5.879 30.951 1.00 37.50 156 LEU A C 1
ATOM 694 O O . LEU A 1 130 ? -10.210 -5.610 32.082 1.00 39.50 156 LEU A O 1
ATOM 699 N N . ASN A 1 131 ? -10.470 -6.689 30.120 1.00 31.78 157 ASN A N 1
ATOM 700 C CA . ASN A 1 131 ? -11.744 -7.315 30.451 1.00 31.99 157 ASN A CA 1
ATOM 701 C C . ASN A 1 131 ? -11.713 -8.821 30.157 1.00 36.99 157 ASN A C 1
ATOM 702 O O . ASN A 1 131 ? -10.751 -9.315 29.561 1.00 35.75 157 ASN A O 1
ATOM 707 N N . LEU A 1 132 ? -12.768 -9.543 30.586 1.00 36.13 158 LEU A N 1
ATOM 708 C CA . LEU A 1 132 ? -12.913 -10.992 30.419 1.00 37.46 158 LEU A CA 1
ATOM 709 C C . LEU A 1 132 ? -13.035 -11.388 28.945 1.00 40.27 158 LEU A C 1
ATOM 710 O O . LEU A 1 132 ? -12.521 -12.440 28.573 1.00 40.55 158 LEU A O 1
ATOM 715 N N . TYR A 1 133 ? -13.665 -10.541 28.108 1.00 35.85 159 TYR A N 1
ATOM 716 C CA . TYR A 1 133 ? -13.797 -10.802 26.672 1.00 34.49 159 TYR A CA 1
ATOM 717 C C . TYR A 1 133 ? -12.416 -10.926 26.018 1.00 34.48 159 TYR A C 1
ATOM 718 O O . TYR A 1 133 ? -12.179 -11.890 25.287 1.00 33.04 159 TYR A O 1
ATOM 727 N N . GLY A 1 134 ? -11.536 -9.960 26.300 1.00 29.64 160 GLY A N 1
ATOM 728 C CA . GLY A 1 134 ? -10.170 -9.925 25.788 1.00 28.48 160 GLY A CA 1
ATOM 729 C C . GLY A 1 134 ? -9.309 -11.069 26.291 1.00 32.97 160 GLY A C 1
ATOM 730 O O . GLY A 1 134 ? -8.499 -11.607 25.531 1.00 33.01 160 GLY A O 1
ATOM 731 N N . LYS A 1 135 ? -9.464 -11.435 27.585 1.00 30.12 161 LYS A N 1
ATOM 732 C CA . LYS A 1 135 ? -8.719 -12.518 28.232 1.00 31.52 161 LYS A CA 1
ATOM 733 C C . LYS A 1 135 ? -9.129 -13.883 27.650 1.00 36.14 161 LYS A C 1
ATOM 734 O O . LYS A 1 135 ? -8.261 -14.723 27.435 1.00 36.00 161 LYS A O 1
ATOM 737 N N . THR A 1 136 ? -10.433 -14.081 27.363 1.00 32.94 162 THR A N 1
ATOM 738 C CA . THR A 1 136 ? -10.957 -15.309 26.764 1.00 33.55 162 THR A CA 1
ATOM 739 C C . THR A 1 136 ? -10.410 -15.453 25.329 1.00 37.10 162 THR A C 1
ATOM 740 O O . THR A 1 136 ? -9.963 -16.539 24.964 1.00 38.74 162 THR A O 1
ATOM 744 N N . LYS A 1 137 ? -10.430 -14.368 24.533 1.00 31.47 163 LYS A N 1
ATOM 745 C CA . LYS A 1 137 ? -9.906 -14.372 23.162 1.00 29.51 163 LYS A CA 1
ATOM 746 C C . LYS A 1 137 ? -8.405 -14.677 23.153 1.00 32.83 163 LYS A C 1
ATOM 747 O O . LYS A 1 137 ? -7.963 -15.476 22.331 1.00 31.90 163 LYS A O 1
ATOM 753 N N . LEU A 1 138 ? -7.629 -14.064 24.082 1.00 29.73 164 LEU A N 1
ATOM 754 C CA . LEU A 1 138 ? -6.185 -14.292 24.197 1.00 29.31 164 LEU A CA 1
ATOM 755 C C . LEU A 1 138 ? -5.906 -15.747 24.610 1.00 33.56 164 LEU A C 1
ATOM 756 O O . LEU A 1 138 ? -5.012 -16.376 24.032 1.00 32.47 164 LEU A O 1
ATOM 761 N N . ASP A 1 139 ? -6.692 -16.290 25.570 1.00 31.37 165 ASP A N 1
ATOM 762 C CA . ASP A 1 139 ? -6.557 -17.687 25.999 1.00 33.38 165 ASP A CA 1
ATOM 763 C C . ASP A 1 139 ? -6.924 -18.627 24.838 1.00 36.93 165 ASP A C 1
ATOM 764 O O . ASP A 1 139 ? -6.289 -19.667 24.687 1.00 38.43 165 ASP A O 1
ATOM 769 N N . GLY A 1 140 ? -7.897 -18.216 24.013 1.00 31.52 166 GLY A N 1
ATOM 770 C CA . GLY A 1 140 ? -8.325 -18.925 22.810 1.00 31.07 166 GLY A CA 1
ATOM 771 C C . GLY A 1 140 ? -7.214 -19.021 21.775 1.00 34.21 166 GLY A C 1
ATOM 772 O O . GLY A 1 140 ? -6.958 -20.107 21.249 1.00 35.53 166 GLY A O 1
ATOM 773 N N . GLU A 1 141 ? -6.536 -17.885 21.497 1.00 27.75 167 GLU A N 1
ATOM 774 C CA . GLU A 1 141 ? -5.376 -17.749 20.605 1.00 27.12 167 GLU A CA 1
ATOM 775 C C . GLU A 1 141 ? -4.233 -18.697 21.010 1.00 34.37 167 GLU A C 1
ATOM 776 O O . GLU A 1 141 ? -3.668 -19.391 20.161 1.00 34.09 167 GLU A O 1
ATOM 782 N N . LYS A 1 142 ? -3.877 -18.685 22.315 1.00 33.35 168 LYS A N 1
ATOM 783 C CA . LYS A 1 142 ? -2.801 -19.486 22.898 1.00 34.80 168 LYS A CA 1
ATOM 784 C C . LYS A 1 142 ? -3.145 -20.949 22.795 1.00 40.98 168 LYS A C 1
ATOM 785 O O . LYS A 1 142 ? -2.292 -21.722 22.371 1.00 42.34 168 LYS A O 1
ATOM 789 N N . ALA A 1 143 ? -4.416 -21.315 23.087 1.00 37.10 169 ALA A N 1
ATOM 790 C CA . ALA A 1 143 ? -4.932 -22.683 23.008 1.00 37.53 169 ALA A CA 1
ATOM 791 C C . ALA A 1 143 ? -4.812 -23.242 21.591 1.00 40.81 169 ALA A C 1
ATOM 792 O O . ALA A 1 143 ? -4.439 -24.404 21.423 1.00 41.54 169 ALA A O 1
ATOM 794 N N . VAL A 1 144 ? -5.102 -22.403 20.579 1.00 35.16 170 VAL A N 1
ATOM 795 C CA . VAL A 1 144 ? -5.056 -22.754 19.157 1.00 34.72 170 VAL A CA 1
ATOM 796 C C . VAL A 1 144 ? -3.583 -22.889 18.682 1.00 37.95 170 VAL A C 1
ATOM 797 O O . VAL A 1 144 ? -3.217 -23.938 18.137 1.00 37.83 170 VAL A O 1
ATOM 801 N N . LEU A 1 145 ? -2.751 -21.845 18.909 1.00 37.44 171 LEU A N 1
ATOM 802 C CA . LEU A 1 145 ? -1.344 -21.805 18.484 1.00 37.26 171 LEU A CA 1
ATOM 803 C C . LEU A 1 145 ? -0.465 -22.853 19.205 1.00 43.25 171 LEU A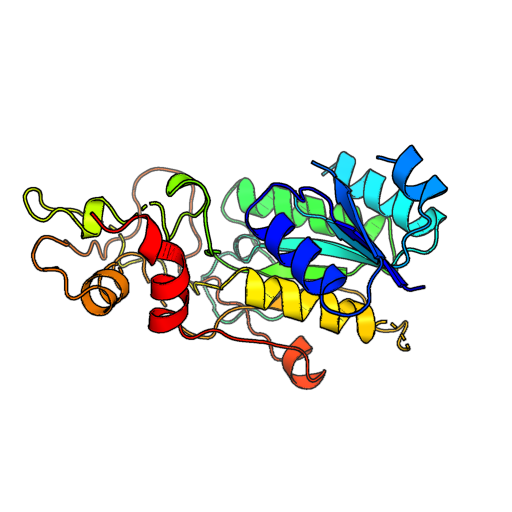 C 1
ATOM 804 O O . LEU A 1 145 ? 0.534 -23.293 18.633 1.00 43.44 171 LEU A O 1
ATOM 809 N N . GLU A 1 146 ? -0.857 -23.281 20.420 1.00 40.83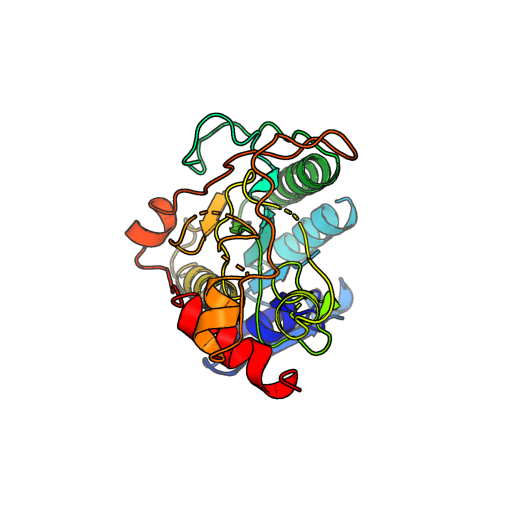 172 GLU A N 1
ATOM 810 C CA . GLU A 1 146 ? -0.130 -24.308 21.173 1.00 42.82 172 GLU A CA 1
ATOM 811 C C . GLU A 1 146 ? -0.430 -25.724 20.661 1.00 46.97 172 GLU A C 1
ATOM 812 O O . GLU A 1 146 ? 0.469 -26.566 20.683 1.00 46.49 172 GLU A O 1
ATOM 818 N N . ASN A 1 147 ? -1.682 -25.980 20.202 1.00 43.74 173 ASN A N 1
ATOM 819 C CA . ASN A 1 147 ? -2.158 -27.287 19.728 1.00 45.65 173 ASN A CA 1
ATOM 820 C C . ASN A 1 147 ? -2.068 -27.477 18.191 1.00 49.30 173 ASN A C 1
ATOM 821 O O . ASN A 1 147 ? -2.263 -28.595 17.710 1.00 50.90 173 ASN A O 1
ATOM 826 N N . ASN A 1 148 ? -1.769 -26.406 17.437 1.00 43.93 174 ASN A N 1
ATOM 827 C CA . ASN A 1 148 ? -1.607 -26.431 15.980 1.00 43.39 174 ASN A CA 1
ATOM 828 C C . ASN A 1 148 ? -0.496 -25.449 15.612 1.00 46.90 174 ASN A C 1
ATOM 829 O O . ASN A 1 148 ? -0.632 -24.241 15.824 1.00 45.47 174 ASN A O 1
ATOM 834 N N . LEU A 1 149 ? 0.614 -25.979 15.093 1.00 44.29 175 LEU A N 1
ATOM 835 C CA . LEU A 1 149 ? 1.801 -25.202 14.741 1.00 43.25 175 LEU A CA 1
ATOM 836 C C . LEU A 1 149 ? 1.643 -24.440 13.419 1.00 43.71 175 LEU A C 1
ATOM 837 O O . LEU A 1 149 ? 2.355 -23.463 13.197 1.00 42.36 175 LEU A O 1
ATOM 842 N N . GLY A 1 150 ? 0.724 -24.883 12.566 1.00 38.90 176 GLY A N 1
ATOM 843 C CA . GLY A 1 150 ? 0.463 -24.235 11.285 1.00 37.12 176 GLY A CA 1
ATOM 844 C C . GLY A 1 150 ? -0.763 -23.338 11.261 1.00 36.38 176 GLY A C 1
ATOM 845 O O . GLY A 1 150 ? -1.172 -22.890 10.184 1.00 34.68 176 GLY A O 1
ATOM 846 N N . ALA A 1 151 ? -1.345 -23.052 12.445 1.00 30.97 177 ALA A N 1
ATOM 847 C CA . ALA A 1 151 ? -2.564 -22.242 12.574 1.00 29.70 177 ALA A CA 1
ATOM 848 C C . ALA A 1 151 ? -2.304 -20.757 12.432 1.00 33.21 177 ALA A C 1
ATOM 849 O O . ALA A 1 151 ? -1.221 -20.275 12.770 1.00 32.77 177 ALA A O 1
ATOM 851 N N . ALA A 1 152 ? -3.325 -20.028 11.958 1.00 29.31 178 ALA A N 1
ATOM 852 C CA . ALA A 1 152 ? -3.278 -18.577 11.847 1.00 27.72 178 ALA A CA 1
ATOM 853 C C . ALA A 1 152 ? -4.321 -17.955 12.755 1.00 30.50 178 ALA A C 1
ATOM 854 O O . ALA A 1 152 ? -5.406 -18.517 12.941 1.00 29.94 178 ALA A O 1
ATOM 856 N N . VAL A 1 153 ? -3.968 -16.809 13.345 1.00 26.77 179 VAL A N 1
ATOM 857 C CA . VAL A 1 153 ? -4.840 -15.997 14.190 1.00 25.18 179 VAL A CA 1
ATOM 858 C C . VAL A 1 153 ? -5.067 -14.701 13.438 1.00 28.10 179 VAL A C 1
ATOM 859 O O . VAL A 1 153 ? -4.102 -14.085 12.983 1.00 27.23 179 VAL A O 1
ATOM 863 N N . LEU A 1 154 ? -6.336 -14.308 13.286 1.00 23.43 180 LEU A N 1
ATOM 864 C CA . LEU A 1 154 ? -6.723 -13.083 12.614 1.00 22.25 180 LEU A CA 1
ATOM 865 C C . LEU A 1 154 ? -7.499 -12.226 13.593 1.00 25.15 180 LEU A C 1
ATOM 866 O O . LEU A 1 154 ? -8.640 -12.551 13.926 1.00 24.87 180 LEU A O 1
ATOM 871 N N . ARG A 1 155 ? -6.853 -11.165 14.103 1.00 21.00 181 ARG A N 1
ATOM 872 C CA . ARG A 1 155 ? -7.488 -10.226 15.028 1.00 20.92 181 ARG A CA 1
ATOM 873 C C . ARG A 1 155 ? -8.197 -9.170 14.214 1.00 25.76 181 ARG A C 1
ATOM 874 O O . ARG A 1 155 ? -7.627 -8.646 13.255 1.00 25.31 181 ARG A O 1
ATOM 882 N N . ILE A 1 156 ? -9.465 -8.914 14.543 1.00 24.18 182 ILE A N 1
ATOM 883 C CA . ILE A 1 156 ? -10.300 -7.951 13.828 1.00 24.20 182 ILE A CA 1
ATOM 884 C C . ILE A 1 156 ? -10.982 -7.004 14.838 1.00 27.12 182 ILE A C 1
ATOM 885 O O . ILE A 1 156 ? -11.092 -7.361 16.013 1.00 26.95 182 ILE A O 1
ATOM 890 N N . PRO A 1 157 ? -11.415 -5.788 14.429 1.00 23.31 183 PRO A N 1
ATOM 891 C CA . PRO A 1 157 ? -12.047 -4.877 15.388 1.00 23.59 183 PRO A CA 1
ATOM 892 C C . PRO A 1 157 ? -13.579 -5.035 15.364 1.00 27.11 183 PRO A C 1
ATOM 893 O O . PRO A 1 157 ? -14.054 -6.118 15.024 1.00 26.57 183 PRO A O 1
ATOM 897 N N . ILE A 1 158 ? -14.343 -3.968 15.723 1.00 23.26 184 ILE A N 1
ATOM 898 C CA . ILE A 1 158 ? -15.813 -3.960 15.762 1.00 22.05 184 ILE A CA 1
ATOM 899 C C . ILE A 1 158 ? -16.374 -4.170 14.344 1.00 24.58 184 ILE A C 1
ATOM 900 O O . ILE A 1 158 ? -15.940 -3.518 13.381 1.00 24.26 184 ILE A O 1
ATOM 905 N N . LEU A 1 159 ? -17.336 -5.087 14.235 1.00 19.83 185 LEU A N 1
ATOM 906 C CA . LEU A 1 159 ? -17.917 -5.497 12.964 1.00 19.47 185 LEU A CA 1
ATOM 907 C C . LEU A 1 159 ? -19.324 -4.996 12.719 1.00 23.84 185 LEU A C 1
ATOM 908 O O . LEU A 1 159 ? -20.090 -4.750 13.655 1.00 23.88 185 LEU A O 1
ATOM 913 N N . TYR A 1 160 ? -19.673 -4.917 11.430 1.00 19.72 186 TYR A N 1
ATOM 914 C CA . TYR A 1 160 ? -21.007 -4.600 10.923 1.00 19.51 186 TYR A CA 1
ATOM 915 C C . TYR A 1 160 ? -21.147 -5.266 9.548 1.00 24.28 186 TYR A C 1
ATOM 916 O O . TYR A 1 160 ? -20.149 -5.669 8.949 1.00 24.46 186 TYR A O 1
ATOM 925 N N . GLY A 1 161 ? -22.373 -5.334 9.056 1.00 21.65 187 GLY A N 1
ATOM 926 C CA . GLY A 1 161 ? -22.681 -5.907 7.758 1.00 21.57 187 GLY A CA 1
ATOM 927 C C . GLY A 1 161 ? -24.169 -5.982 7.551 1.00 24.96 187 GLY A C 1
ATOM 928 O O . GLY A 1 161 ? -24.930 -5.361 8.304 1.00 22.98 187 GLY A O 1
ATOM 929 N N . GLU A 1 162 ? -24.588 -6.755 6.525 1.00 22.91 188 GLU A N 1
ATOM 930 C CA . GLU A 1 162 ? -25.992 -6.967 6.166 1.00 22.29 188 GLU A CA 1
ATOM 931 C C . GLU A 1 162 ? -26.644 -7.857 7.246 1.00 25.59 188 GLU A C 1
ATOM 932 O O . GLU A 1 162 ? -26.782 -9.070 7.077 1.00 25.49 188 GLU A O 1
ATOM 938 N N . VAL A 1 163 ? -26.993 -7.237 8.379 1.00 21.64 189 VAL A N 1
ATOM 939 C CA . VAL A 1 163 ? -27.590 -7.895 9.541 1.00 21.53 189 VAL A CA 1
ATOM 940 C C . VAL A 1 163 ? -29.039 -8.349 9.241 1.00 28.72 189 VAL A C 1
ATOM 941 O O . VAL A 1 163 ? -29.703 -7.760 8.378 1.00 29.16 189 VAL A O 1
ATOM 945 N N . GLU A 1 164 ? -29.500 -9.420 9.929 1.00 26.52 190 GLU A N 1
ATOM 946 C CA . GLU A 1 164 ? -30.880 -9.924 9.854 1.00 27.93 190 GLU A CA 1
ATOM 947 C C . GLU A 1 164 ? -31.702 -9.225 10.944 1.00 32.25 190 GLU A C 1
ATOM 948 O O . GLU A 1 164 ? -32.902 -9.011 10.780 1.00 32.47 190 GLU A O 1
ATOM 954 N N . LYS A 1 165 ? -31.025 -8.867 12.060 1.00 28.24 191 LYS A N 1
ATOM 955 C CA . LYS A 1 165 ? -31.548 -8.142 13.227 1.00 27.30 191 LYS A CA 1
ATOM 956 C C . LYS A 1 165 ? -30.574 -7.011 13.550 1.00 28.48 191 LYS A C 1
ATOM 957 O O . LYS A 1 165 ? -29.374 -7.237 13.468 1.00 26.73 191 LYS A O 1
ATOM 963 N N . LEU A 1 166 ? -31.062 -5.819 13.952 1.00 25.18 192 LEU A N 1
ATOM 964 C CA . LEU A 1 166 ? -30.194 -4.675 14.290 1.00 23.92 192 LEU A CA 1
ATOM 965 C C . LEU A 1 166 ? -29.200 -5.031 15.416 1.00 27.79 192 LEU A C 1
ATOM 966 O O . LEU A 1 166 ? -28.043 -4.606 15.372 1.00 25.65 192 LEU A O 1
ATOM 971 N N . GLU A 1 167 ? -29.651 -5.857 16.383 1.00 25.23 193 GLU A N 1
ATOM 972 C CA . GLU A 1 167 ? -28.878 -6.330 17.537 1.00 25.24 193 GLU A CA 1
ATOM 973 C C . GLU A 1 167 ? -27.685 -7.244 17.158 1.00 29.83 193 GLU A C 1
ATOM 974 O O . GLU A 1 167 ? -26.855 -7.518 18.028 1.00 31.06 193 GLU A O 1
ATOM 980 N N . GLU A 1 168 ? -27.597 -7.724 15.896 1.00 25.61 194 GLU A N 1
ATOM 981 C CA . GLU A 1 168 ? -26.484 -8.588 15.459 1.00 25.69 194 GLU A CA 1
ATOM 982 C C . GLU A 1 168 ? -25.133 -7.857 15.503 1.00 28.65 194 GLU A C 1
ATOM 983 O O . GLU A 1 168 ? -24.107 -8.502 15.666 1.00 28.82 194 GLU A O 1
ATOM 989 N N . SER A 1 169 ? -25.137 -6.518 15.367 1.00 24.66 195 SER A N 1
ATOM 990 C CA . SER A 1 169 ? -23.918 -5.713 15.378 1.00 23.36 195 SER A CA 1
ATOM 991 C C . SER A 1 169 ? -24.047 -4.528 16.343 1.00 28.53 195 SER A C 1
ATOM 992 O O . SER A 1 169 ? -25.101 -3.885 16.407 1.00 26.33 195 SER A O 1
ATOM 995 N N . ALA A 1 170 ? -22.943 -4.223 17.068 1.00 26.99 196 ALA A N 1
ATOM 996 C CA . ALA A 1 170 ? -22.870 -3.116 18.030 1.00 26.98 196 ALA A CA 1
ATOM 997 C C . ALA A 1 170 ? -22.915 -1.765 17.308 1.00 29.70 196 ALA A C 1
ATOM 998 O O . ALA A 1 170 ? -23.229 -0.748 17.932 1.00 30.45 196 ALA A O 1
ATOM 1000 N N . VAL A 1 171 ? -22.640 -1.763 15.984 1.00 24.17 197 VAL A N 1
ATOM 1001 C CA . VAL A 1 171 ? -22.731 -0.575 15.140 1.00 23.02 197 VAL A CA 1
ATOM 1002 C C . VAL A 1 171 ? -24.196 -0.387 14.709 1.00 24.21 197 VAL A C 1
ATOM 1003 O O . VAL A 1 171 ? -24.744 0.712 14.871 1.00 22.36 197 VAL A O 1
ATOM 1007 N N . THR A 1 172 ? -24.808 -1.448 14.123 1.00 19.90 198 THR A N 1
ATOM 1008 C CA . THR A 1 172 ? -26.177 -1.391 13.586 1.00 20.18 198 THR A CA 1
ATOM 1009 C C . THR A 1 172 ? -27.256 -1.243 14.679 1.00 24.01 198 THR A C 1
ATOM 1010 O O . THR A 1 172 ? -28.287 -0.655 14.389 1.00 24.49 198 THR A O 1
ATOM 1014 N N . VAL A 1 173 ? -27.017 -1.733 15.919 1.00 21.12 199 VAL A N 1
ATOM 1015 C CA . VAL A 1 173 ? -27.984 -1.672 17.035 1.00 21.62 199 VAL A CA 1
ATOM 1016 C C . VAL A 1 173 ? -28.389 -0.205 17.392 1.00 26.91 199 VAL A C 1
ATOM 1017 O O . VAL A 1 173 ? -29.419 0.006 18.026 1.00 28.80 199 VAL A O 1
ATOM 1029 N N . PHE A 1 175 ? -29.159 2.206 15.119 1.00 24.31 201 PHE A N 1
ATOM 1030 C CA . PHE A 1 175 ? -29.993 2.785 14.056 1.00 24.49 201 PHE A CA 1
ATOM 1031 C C . PHE A 1 175 ? -31.284 3.456 14.538 1.00 28.71 201 PHE A C 1
ATOM 1032 O O . PHE A 1 175 ? -31.540 4.591 14.130 1.00 30.27 201 PHE A O 1
ATOM 1040 N N . ASP A 1 176 ? -32.066 2.808 15.404 1.00 24.58 202 ASP A N 1
ATOM 1041 C CA . ASP A 1 176 ? -33.340 3.380 15.868 1.00 24.30 202 ASP A CA 1
ATOM 1042 C C . ASP A 1 176 ? -33.129 4.627 16.751 1.00 30.34 202 ASP A C 1
ATOM 1043 O O . ASP A 1 176 ? -33.923 5.554 16.664 1.00 30.04 202 ASP A O 1
ATOM 1048 N N . LYS A 1 177 ? -32.014 4.699 17.495 1.00 29.49 203 LYS A N 1
ATOM 1049 C CA . LYS A 1 177 ? -31.639 5.877 18.292 1.00 31.36 203 LYS A CA 1
ATOM 1050 C C . LYS A 1 177 ? -31.253 7.041 17.359 1.00 36.09 203 LYS A C 1
ATOM 1051 O O . LYS A 1 177 ? -31.438 8.206 17.718 1.00 37.80 203 LYS A O 1
ATOM 1057 N N . VAL A 1 178 ? -30.741 6.721 16.153 1.00 31.49 204 VAL A N 1
ATOM 1058 C CA . VAL A 1 178 ? -30.377 7.712 15.136 1.00 31.85 204 VAL A CA 1
ATOM 1059 C C . VAL A 1 178 ? -31.667 8.181 14.399 1.00 36.22 204 VAL A C 1
ATOM 1060 O O . VAL A 1 178 ? -31.932 9.379 14.349 1.00 37.07 204 VAL A O 1
ATOM 1064 N N . GLN A 1 179 ? -32.456 7.223 13.859 1.00 31.52 205 GLN A N 1
ATOM 1065 C CA . GLN A 1 179 ? -33.688 7.390 13.069 1.00 31.14 205 GLN A CA 1
ATOM 1066 C C . GLN A 1 179 ? -34.817 8.193 13.712 1.00 36.10 205 GLN A C 1
ATOM 1067 O O . GLN A 1 179 ? -35.633 8.771 12.988 1.00 36.02 205 GLN A O 1
ATOM 1073 N N . PHE A 1 180 ? -34.947 8.123 15.044 1.00 32.89 206 PHE A N 1
ATOM 1074 C CA . PHE A 1 180 ? -36.040 8.768 15.749 1.00 33.66 206 PHE A CA 1
ATOM 1075 C C . PHE A 1 180 ? -35.486 9.918 16.601 1.00 42.74 206 PHE A C 1
ATOM 1076 O O . PHE A 1 180 ? -34.695 9.691 17.524 1.00 43.75 206 PHE A O 1
ATOM 1084 N N . SER A 1 181 ? -35.865 11.158 16.222 1.00 41.58 207 SER A N 1
ATOM 1085 C CA . SER A 1 181 ? -35.417 12.440 16.788 1.00 44.16 207 SER A CA 1
ATOM 1086 C C . SER A 1 181 ? -36.268 12.962 17.959 1.00 51.30 207 SER A C 1
ATOM 1087 O O . SER A 1 181 ? -35.853 13.918 18.616 1.00 52.92 207 SER A O 1
ATOM 1090 N N . ASN A 1 182 ? -37.442 12.356 18.211 1.00 48.65 208 ASN A N 1
ATOM 1091 C CA . ASN A 1 182 ? -38.382 12.755 19.273 1.00 50.70 208 ASN A CA 1
ATOM 1092 C C . ASN A 1 182 ? -37.744 12.720 20.683 1.00 56.45 208 ASN A C 1
ATOM 1093 O O . ASN A 1 182 ? -38.201 13.438 21.571 1.00 58.38 208 ASN A O 1
ATOM 1098 N N . LYS A 1 183 ? -36.700 11.894 20.879 1.00 51.97 209 LYS A N 1
ATOM 1099 C CA . LYS A 1 183 ? -36.005 11.760 22.159 1.00 52.79 209 LYS A CA 1
ATOM 1100 C C . LYS A 1 183 ? -34.500 11.906 21.973 1.00 55.16 209 LYS A C 1
ATOM 1101 O O . LYS A 1 183 ? -33.936 11.317 21.045 1.00 53.24 209 LYS A O 1
ATOM 1103 N N . SER A 1 184 ? -33.849 12.674 22.869 1.00 52.48 210 SER A N 1
ATOM 1104 C CA . SER A 1 184 ? -32.398 12.876 22.848 1.00 51.76 210 SER A CA 1
ATOM 1105 C C . SER A 1 184 ? -31.686 11.542 23.090 1.00 51.75 210 SER A C 1
ATOM 1106 O O . SER A 1 184 ? -32.192 10.708 23.845 1.00 50.70 210 SER A O 1
ATOM 1109 N N . ALA A 1 185 ? -30.555 11.315 22.414 1.00 46.16 211 ALA A N 1
ATOM 1110 C CA . ALA A 1 185 ? -29.843 10.049 22.556 1.00 44.41 211 ALA A CA 1
ATOM 1111 C C . ALA A 1 185 ? -28.346 10.253 22.788 1.00 47.67 211 ALA A C 1
ATOM 1112 O O . ALA A 1 185 ? -27.654 10.809 21.933 1.00 46.47 211 ALA A O 1
ATOM 1114 N N . ASN A 1 186 ? -27.861 9.818 23.964 1.00 34.57 212 ASN A N 1
ATOM 1115 C CA . ASN A 1 186 ? -26.449 9.888 24.354 1.00 34.14 212 ASN A CA 1
ATOM 1116 C C . ASN A 1 186 ? -25.634 8.866 23.581 1.00 36.65 212 ASN A C 1
ATOM 1117 O O . ASN A 1 186 ? -25.945 7.670 23.622 1.00 36.23 212 ASN A O 1
ATOM 1130 N N . ASP A 1 188 ? -21.515 7.460 22.765 1.00 23.66 214 ASP A N 1
ATOM 1131 C CA . ASP A 1 188 ? -20.127 7.463 23.219 1.00 22.14 214 ASP A CA 1
ATOM 1132 C C . ASP A 1 188 ? -19.248 8.172 22.204 1.00 26.17 214 ASP A C 1
ATOM 1133 O O . ASP A 1 188 ? -19.317 7.903 21.008 1.00 25.58 214 ASP A O 1
ATOM 1138 N N . HIS A 1 189 ? -18.465 9.116 22.695 1.00 23.75 215 HIS A N 1
ATOM 1139 C CA . HIS A 1 189 ? -17.516 9.900 21.910 1.00 23.60 215 HIS A CA 1
ATOM 1140 C C . HIS A 1 189 ? -16.147 9.853 22.621 1.00 25.04 215 HIS A C 1
ATOM 1141 O O . HIS A 1 189 ? -15.347 10.781 22.523 1.00 24.48 215 HIS A O 1
ATOM 1148 N N . TRP A 1 190 ? -15.895 8.760 23.352 1.00 21.15 216 TRP A N 1
ATOM 1149 C CA . TRP A 1 190 ? -14.642 8.589 24.072 1.00 21.11 216 TRP A CA 1
ATOM 1150 C C . TRP A 1 190 ? -13.797 7.447 23.451 1.00 23.91 216 TRP A C 1
ATOM 1151 O O . TRP A 1 190 ? -12.631 7.655 23.111 1.00 23.27 216 TRP A O 1
ATOM 1162 N N . GLN A 1 191 ? -14.380 6.249 23.331 1.00 20.29 217 GLN A N 1
ATOM 1163 C CA . GLN A 1 191 ? -13.688 5.071 22.800 1.00 19.40 217 GLN A CA 1
ATOM 1164 C C . GLN A 1 191 ? -13.536 5.153 21.284 1.00 23.06 217 GLN A C 1
ATOM 1165 O O . GLN A 1 191 ? -14.510 5.345 20.551 1.00 22.30 217 GLN A O 1
ATOM 1171 N N . GLN A 1 192 ? -12.299 5.008 20.838 1.00 19.58 218 GLN A N 1
ATOM 1172 C CA . GLN A 1 192 ? -11.885 5.040 19.442 1.00 18.06 218 GLN A CA 1
ATOM 1173 C C . GLN A 1 192 ? -12.021 3.650 18.859 1.00 21.19 218 GLN A C 1
ATOM 1174 O O . GLN A 1 192 ? -11.435 2.696 19.383 1.00 20.27 218 GLN A O 1
ATOM 1180 N N . ARG A 1 193 ? -12.844 3.516 17.815 1.00 17.63 219 ARG A N 1
ATOM 1181 C CA . ARG A 1 193 ? -13.069 2.233 17.156 1.00 17.44 219 ARG A CA 1
ATOM 1182 C C . ARG A 1 193 ? -12.741 2.342 15.666 1.00 23.02 219 ARG A C 1
ATOM 1183 O O . ARG A 1 193 ? -12.576 3.443 15.129 1.00 23.16 219 ARG A O 1
ATOM 1191 N N . PHE A 1 194 ? -12.652 1.183 15.009 1.00 19.69 220 PHE A N 1
ATOM 1192 C CA . PHE A 1 194 ? -12.384 1.047 13.584 1.00 18.78 220 PHE A CA 1
ATOM 1193 C C . PHE A 1 194 ? -13.462 0.117 12.984 1.00 21.95 220 PHE A C 1
ATOM 1194 O O . PHE A 1 194 ? -13.217 -1.085 12.860 1.00 20.70 220 PHE A O 1
ATOM 1202 N N . PRO A 1 195 ? -14.672 0.650 12.656 1.00 18.01 221 PRO A N 1
ATOM 1203 C CA . PRO A 1 195 ? -15.737 -0.222 12.109 1.00 17.33 221 PRO A CA 1
ATOM 1204 C C . PRO A 1 195 ? -15.310 -0.899 10.804 1.00 21.71 221 PRO A C 1
ATOM 1205 O O . PRO A 1 195 ? -14.833 -0.249 9.871 1.00 22.74 221 PRO A O 1
ATOM 1209 N N . THR A 1 196 ? -15.450 -2.221 10.774 1.00 18.06 222 THR A N 1
ATOM 1210 C CA . THR A 1 196 ? -15.005 -3.051 9.665 1.00 17.95 222 THR A CA 1
ATOM 1211 C C . THR A 1 196 ? -16.146 -3.904 9.145 1.00 21.85 222 THR A C 1
ATOM 1212 O O . THR A 1 196 ? -16.787 -4.609 9.919 1.00 22.46 222 THR A O 1
ATOM 1216 N N . HIS A 1 197 ? -16.367 -3.864 7.822 1.00 18.36 223 HIS A N 1
ATOM 1217 C CA . HIS A 1 197 ? -17.366 -4.674 7.153 1.00 17.59 223 HIS A CA 1
ATOM 1218 C C . HIS A 1 197 ? -16.928 -6.133 7.181 1.00 21.90 223 HIS A C 1
ATOM 1219 O O . HIS A 1 197 ? -15.782 -6.429 6.829 1.00 20.66 223 HIS A O 1
ATOM 1226 N N . VAL A 1 198 ? -17.851 -7.049 7.567 1.00 18.94 224 VAL A N 1
ATOM 1227 C CA . VAL A 1 198 ? -17.592 -8.503 7.627 1.00 18.39 224 VAL A CA 1
ATOM 1228 C C . VAL A 1 198 ? -17.157 -9.038 6.255 1.00 23.31 224 VAL A C 1
ATOM 1229 O O . VAL A 1 198 ? -16.421 -10.031 6.193 1.00 23.98 224 VAL A O 1
ATOM 1233 N N . LYS A 1 199 ? -17.576 -8.357 5.164 1.00 19.63 225 LYS A N 1
ATOM 1234 C CA . LYS A 1 199 ? -17.205 -8.725 3.794 1.00 19.04 225 LYS A CA 1
ATOM 1235 C C . LYS A 1 199 ? -15.723 -8.465 3.565 1.00 22.05 225 LYS A C 1
ATOM 1236 O O . LYS A 1 199 ? -15.114 -9.192 2.789 1.00 22.41 225 LYS A O 1
ATOM 1242 N N . ASP A 1 200 ? -15.140 -7.452 4.254 1.00 18.65 226 ASP A N 1
ATOM 1243 C CA . ASP A 1 200 ? -13.700 -7.158 4.202 1.00 18.33 226 ASP A CA 1
ATOM 1244 C C . ASP A 1 200 ? -12.932 -8.289 4.885 1.00 22.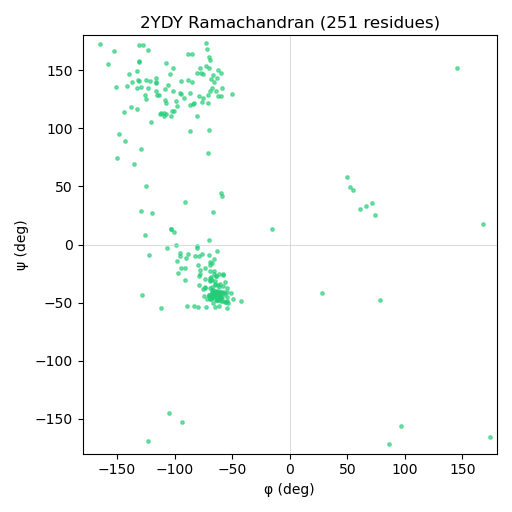64 226 ASP A C 1
ATOM 1245 O O . ASP A 1 200 ? -11.962 -8.789 4.313 1.00 23.69 226 ASP A O 1
ATOM 1250 N N . VAL A 1 201 ? -13.400 -8.713 6.091 1.00 18.97 227 VAL A N 1
ATOM 1251 C CA . VAL A 1 201 ? -12.835 -9.816 6.896 1.00 19.23 227 VAL A CA 1
ATOM 1252 C C . VAL A 1 201 ? -12.944 -11.135 6.098 1.00 21.67 227 VAL A C 1
ATOM 1253 O O . VAL A 1 201 ? -11.986 -11.913 6.077 1.00 21.81 227 VAL A O 1
ATOM 1257 N N . ALA A 1 202 ? -14.097 -11.361 5.430 1.00 17.38 228 ALA A N 1
ATOM 1258 C CA . ALA A 1 202 ? -14.341 -12.546 4.602 1.00 17.42 228 ALA A CA 1
ATOM 1259 C C . ALA A 1 202 ? -13.331 -12.616 3.427 1.00 22.21 228 ALA A C 1
ATOM 1260 O O . ALA A 1 202 ? -12.744 -13.676 3.211 1.00 21.96 228 ALA A O 1
ATOM 1262 N N . THR A 1 203 ? -13.123 -11.488 2.695 1.00 18.86 229 THR A N 1
ATOM 1263 C CA . THR A 1 203 ? -12.160 -11.386 1.583 1.00 19.56 229 THR A CA 1
ATOM 1264 C C . THR A 1 203 ? -10.726 -11.706 2.068 1.00 23.66 229 THR A C 1
ATOM 1265 O O . THR A 1 203 ? -10.026 -12.464 1.405 1.00 23.79 229 THR A O 1
ATOM 1269 N N . VAL A 1 204 ? -10.320 -11.145 3.226 1.00 20.30 230 VAL A N 1
ATOM 1270 C CA . VAL A 1 204 ? -9.004 -11.338 3.847 1.00 20.58 230 VAL A CA 1
ATOM 1271 C C . VAL A 1 204 ? -8.817 -12.826 4.210 1.00 24.90 230 VAL A C 1
ATOM 1272 O O . VAL A 1 204 ? -7.750 -13.382 3.914 1.00 23.80 230 VAL A O 1
ATOM 1276 N N . CYS A 1 205 ? -9.871 -13.470 4.788 1.00 22.23 231 CYS A N 1
ATOM 1277 C CA . CYS A 1 205 ? -9.868 -14.902 5.134 1.00 22.76 231 CYS A CA 1
ATOM 1278 C C . CYS A 1 205 ? -9.589 -15.752 3.886 1.00 27.93 231 CYS A C 1
ATOM 1279 O O . CYS A 1 205 ? -8.713 -16.616 3.928 1.00 28.01 231 CYS A O 1
ATOM 1282 N N . ARG A 1 206 ? -10.315 -15.481 2.776 1.00 24.60 232 ARG A N 1
ATOM 1283 C CA . ARG A 1 206 ? -10.149 -16.203 1.516 1.00 24.88 232 ARG A CA 1
ATOM 1284 C C . ARG A 1 206 ? -8.737 -15.999 0.941 1.00 28.28 232 ARG A C 1
ATOM 1285 O O . ARG A 1 206 ? -8.111 -16.971 0.540 1.00 29.11 232 ARG A O 1
ATOM 1293 N N . GLN A 1 207 ? -8.259 -14.738 0.896 1.00 22.98 233 GLN A N 1
ATOM 1294 C CA . GLN A 1 207 ? -6.949 -14.332 0.382 1.00 22.25 233 GLN A CA 1
ATOM 1295 C C . GLN A 1 207 ? -5.796 -14.962 1.153 1.00 26.22 233 GLN A C 1
ATOM 1296 O O . GLN A 1 207 ? -4.795 -15.341 0.542 1.00 27.05 233 GLN A O 1
ATOM 1302 N N . LEU A 1 208 ? -5.921 -15.039 2.490 1.00 22.81 234 LEU A N 1
ATOM 1303 C CA . LEU A 1 208 ? -4.948 -15.647 3.402 1.00 22.60 234 LEU A CA 1
ATOM 1304 C C . LEU A 1 208 ? -4.911 -17.165 3.157 1.00 27.56 234 LEU A C 1
ATOM 1305 O O . LEU A 1 208 ? -3.824 -17.749 3.081 1.00 28.51 234 LEU A O 1
ATOM 1310 N N . ALA A 1 209 ? -6.097 -17.787 3.000 1.00 23.55 235 ALA A N 1
ATOM 1311 C CA . ALA A 1 209 ? -6.242 -19.221 2.735 1.00 24.23 235 ALA A CA 1
ATOM 1312 C C . ALA A 1 209 ? -5.639 -19.600 1.375 1.00 30.92 235 ALA A C 1
ATOM 1313 O O . ALA A 1 209 ? -4.963 -20.623 1.275 1.00 32.06 235 ALA A O 1
ATOM 1315 N N . GLU A 1 210 ? -5.866 -18.763 0.343 1.00 27.35 236 GLU A N 1
ATOM 1316 C CA . GLU A 1 210 ? -5.371 -18.987 -1.019 1.00 27.88 236 GLU A CA 1
ATOM 1317 C C . GLU A 1 210 ? -3.848 -18.831 -1.124 1.00 32.60 236 GLU A C 1
ATOM 1318 O O . GLU A 1 210 ? -3.212 -19.600 -1.852 1.00 33.41 236 GLU A O 1
ATOM 1324 N N . LYS A 1 211 ? -3.271 -17.863 -0.391 1.00 28.93 237 LYS A N 1
ATOM 1325 C CA . LYS A 1 211 ? -1.828 -17.635 -0.348 1.00 29.61 237 LYS A CA 1
ATOM 1326 C C . LYS A 1 211 ? -1.137 -18.810 0.349 1.00 33.06 237 LYS A C 1
ATOM 1327 O O . LYS A 1 211 ? -0.114 -19.289 -0.144 1.00 33.74 237 LYS A O 1
ATOM 1333 N N . ARG A 1 212 ? -1.737 -19.303 1.454 1.00 28.42 238 ARG A N 1
ATOM 1334 C CA . ARG A 1 212 ? -1.260 -20.436 2.249 1.00 28.85 238 ARG A CA 1
ATOM 1335 C C . ARG A 1 212 ? -1.157 -21.717 1.402 1.00 33.14 238 ARG A C 1
ATOM 1336 O O . ARG A 1 212 ? -0.191 -22.464 1.569 1.00 35.75 238 ARG A O 1
ATOM 1352 N N . LEU A 1 214 ? -0.115 -22.198 -1.504 1.00 31.50 240 LEU A N 1
ATOM 1353 C CA . LEU A 1 214 ? 1.184 -22.276 -2.184 1.00 32.58 240 LEU A CA 1
ATOM 1354 C C . LEU A 1 214 ? 2.314 -21.686 -1.309 1.00 36.01 240 LEU A C 1
ATOM 1355 O O . LEU A 1 214 ? 3.431 -21.493 -1.795 1.00 36.52 240 LEU A O 1
ATOM 1360 N N . ASP A 1 215 ? 2.039 -21.448 -0.008 1.00 32.06 241 ASP A N 1
ATOM 1361 C CA . ASP A 1 215 ? 3.020 -20.887 0.925 1.00 32.11 241 ASP A CA 1
ATOM 1362 C C . ASP A 1 215 ? 2.804 -21.405 2.366 1.00 35.82 241 ASP A C 1
ATOM 1363 O O . ASP A 1 215 ? 2.063 -20.790 3.131 1.00 34.11 241 ASP A O 1
ATOM 1368 N N . PRO A 1 216 ? 3.534 -22.476 2.769 1.00 33.61 242 PRO A N 1
ATOM 1369 C CA . PRO A 1 216 ? 3.383 -23.022 4.137 1.00 33.59 242 PRO A CA 1
ATOM 1370 C C . PRO A 1 216 ? 3.935 -22.128 5.262 1.00 38.03 242 PRO A C 1
ATOM 1371 O O . PRO A 1 216 ? 3.698 -22.425 6.434 1.00 37.75 242 PRO A O 1
ATOM 1375 N N . SER A 1 217 ? 4.658 -21.045 4.922 1.00 34.99 243 SER A N 1
ATOM 1376 C CA . SER A 1 217 ? 5.186 -20.091 5.900 1.00 34.92 243 SER A CA 1
ATOM 1377 C C . SER A 1 217 ? 4.048 -19.206 6.453 1.00 37.72 243 SER A C 1
ATOM 1378 O O . SER A 1 217 ? 4.198 -18.625 7.530 1.00 37.86 243 SER A O 1
ATOM 1381 N N . ILE A 1 218 ? 2.909 -19.116 5.720 1.00 32.93 244 ILE A N 1
ATOM 1382 C CA . ILE A 1 218 ? 1.740 -18.333 6.136 1.00 30.70 244 ILE A CA 1
ATOM 1383 C C . ILE A 1 218 ? 1.081 -19.041 7.341 1.00 35.48 244 ILE A C 1
ATOM 1384 O O . ILE A 1 218 ? 0.335 -20.009 7.191 1.00 36.04 244 ILE A O 1
ATOM 1389 N N . LYS A 1 219 ? 1.405 -18.546 8.541 1.00 30.80 245 LYS A N 1
ATOM 1390 C CA . LYS A 1 219 ? 0.921 -19.014 9.847 1.00 29.01 245 LYS A CA 1
ATOM 1391 C C . LYS A 1 219 ? 1.264 -17.920 10.869 1.00 30.02 245 LYS A C 1
ATOM 1392 O O . LYS A 1 219 ? 1.962 -16.966 10.513 1.00 29.21 245 LYS A O 1
ATOM 1398 N N . GLY A 1 220 ? 0.787 -18.060 12.102 1.00 24.76 246 GLY A N 1
ATOM 1399 C CA . GLY A 1 220 ? 1.046 -17.087 13.158 1.00 24.06 246 GLY A CA 1
ATOM 1400 C C . GLY A 1 220 ? -0.073 -16.080 13.330 1.00 28.33 246 GLY A C 1
ATOM 1401 O O . GLY A 1 220 ? -1.222 -16.355 12.963 1.00 27.98 246 GLY A O 1
ATOM 1402 N N . THR A 1 221 ? 0.252 -14.905 13.894 1.00 23.84 247 THR A N 1
ATOM 1403 C CA . THR A 1 221 ? -0.742 -13.866 14.178 1.00 22.23 247 THR A CA 1
ATOM 1404 C C . THR A 1 221 ? -0.814 -12.838 13.029 1.00 25.27 247 THR A C 1
ATOM 1405 O O . THR A 1 221 ? 0.208 -12.439 12.472 1.00 25.16 247 THR A O 1
ATOM 1409 N N . PHE A 1 222 ? -2.042 -12.401 12.708 1.00 21.37 248 PHE A N 1
ATOM 1410 C CA . PHE A 1 222 ? -2.341 -11.425 11.658 1.00 20.06 248 PHE A CA 1
ATOM 1411 C C . PHE A 1 222 ? -3.415 -10.472 12.123 1.00 24.77 248 PHE A C 1
ATOM 1412 O O . PHE A 1 222 ? -4.314 -10.862 12.870 1.00 24.17 248 PHE A O 1
ATOM 1420 N N . HIS A 1 223 ? -3.327 -9.215 11.669 1.00 21.97 249 HIS A N 1
ATOM 1421 C CA . HIS A 1 223 ? -4.299 -8.175 11.973 1.00 20.42 249 HIS A CA 1
ATOM 1422 C C . HIS A 1 223 ? -5.004 -7.696 10.731 1.00 22.70 249 HIS A C 1
ATOM 1423 O O . HIS A 1 223 ? -4.370 -7.497 9.691 1.00 21.87 249 HIS A O 1
ATOM 1430 N N . TRP A 1 224 ? -6.315 -7.472 10.841 1.00 18.03 250 TRP A N 1
ATOM 1431 C CA . TRP A 1 224 ? -7.045 -6.825 9.775 1.00 17.45 250 TRP A CA 1
ATOM 1432 C C . TRP A 1 224 ? -8.076 -5.888 10.381 1.00 20.69 250 TRP A C 1
ATOM 1433 O O . TRP A 1 224 ? -8.736 -6.226 11.361 1.00 19.36 250 TRP A O 1
ATOM 1444 N N . SER A 1 225 ? -8.171 -4.685 9.800 1.00 18.12 251 SER A N 1
ATOM 1445 C CA . SER A 1 225 ? -9.042 -3.607 10.251 1.00 17.52 251 SER A CA 1
ATOM 1446 C C . SER A 1 225 ? -9.340 -2.604 9.155 1.00 21.98 251 SER A C 1
ATOM 1447 O O . SER A 1 225 ? -8.509 -2.386 8.271 1.00 21.01 251 SER A O 1
ATOM 1450 N N . GLY A 1 226 ? -10.478 -1.914 9.300 1.00 19.33 252 GLY A N 1
ATOM 1451 C CA . GLY A 1 226 ? -10.838 -0.781 8.462 1.00 18.76 252 GLY A CA 1
ATOM 1452 C C . GLY A 1 226 ? -9.896 0.356 8.828 1.00 22.56 252 GLY A C 1
ATOM 1453 O O . GLY A 1 226 ? -9.254 0.291 9.883 1.00 21.42 252 GLY A O 1
ATOM 1454 N N . ASN A 1 227 ? -9.751 1.376 7.962 1.00 19.27 253 ASN A N 1
ATOM 1455 C CA . ASN A 1 227 ? -8.812 2.474 8.219 1.00 19.45 253 ASN A CA 1
ATOM 1456 C C . ASN A 1 227 ? -9.513 3.773 8.703 1.00 23.71 253 ASN A C 1
ATOM 1457 O O . ASN A 1 227 ? -8.881 4.829 8.723 1.00 23.28 253 ASN A O 1
ATOM 1462 N N . GLU A 1 228 ? -10.802 3.700 9.105 1.00 20.50 254 GLU A N 1
ATOM 1463 C CA . GLU A 1 228 ? -11.518 4.888 9.577 1.00 19.73 254 GLU A CA 1
ATOM 1464 C C . GLU A 1 228 ? -11.730 4.849 11.079 1.00 23.20 254 GLU A C 1
ATOM 1465 O O . GLU A 1 228 ? -12.483 4.011 11.602 1.00 22.60 254 GLU A O 1
ATOM 1471 N N . GLN A 1 229 ? -11.044 5.763 11.773 1.00 20.29 255 GLN A N 1
ATOM 1472 C CA . GLN A 1 229 ? -11.124 5.923 13.223 1.00 20.14 255 GLN A CA 1
ATOM 1473 C C . GLN A 1 229 ? -12.417 6.636 13.567 1.00 22.63 255 GLN A C 1
ATOM 1474 O O . GLN A 1 229 ? -12.630 7.761 13.119 1.00 20.77 255 GLN A O 1
ATOM 1488 N N . THR A 1 231 ? -15.717 7.017 16.735 1.00 20.37 257 THR A N 1
ATOM 1489 C CA . THR A 1 231 ? -16.388 6.736 18.005 1.00 20.59 257 THR A CA 1
ATOM 1490 C C . THR A 1 231 ? -17.826 6.339 17.640 1.00 23.83 257 THR A C 1
ATOM 1491 O O . THR A 1 231 ? -18.195 6.527 16.475 1.00 23.62 257 THR A O 1
ATOM 1495 N N . LYS A 1 232 ? -18.652 5.844 18.608 1.00 19.46 258 LYS A N 1
ATOM 1496 C CA . LYS A 1 232 ? -20.068 5.505 18.348 1.00 19.20 258 LYS A CA 1
ATOM 1497 C C . LYS A 1 232 ? -20.854 6.753 17.885 1.00 23.47 258 LYS A C 1
ATOM 1498 O O . LYS A 1 232 ? -21.760 6.647 17.058 1.00 22.41 258 LYS A O 1
ATOM 1504 N N . TYR A 1 233 ? -20.478 7.936 18.411 1.00 21.16 259 TYR A N 1
ATOM 1505 C CA . TYR A 1 233 ? -21.085 9.224 18.061 1.00 21.36 259 TYR A CA 1
ATOM 1506 C C . TYR A 1 233 ? -20.789 9.572 16.601 1.00 25.00 259 TYR A C 1
ATOM 1507 O O . TYR A 1 233 ? -21.700 9.992 15.887 1.00 25.00 259 TYR A O 1
ATOM 1516 N N . GLU A 1 234 ? -19.527 9.369 16.155 1.00 20.59 260 GLU A N 1
ATOM 1517 C CA . GLU A 1 234 ? -19.102 9.649 14.779 1.00 19.65 260 GLU A CA 1
ATOM 1518 C C . GLU A 1 234 ? -19.785 8.691 13.808 1.00 22.83 260 GLU A C 1
ATOM 1519 O O . GLU A 1 234 ? -20.208 9.117 12.735 1.00 23.11 260 GLU A O 1
ATOM 1533 N N . ALA A 1 236 ? -22.812 7.281 14.408 1.00 21.75 262 ALA A N 1
ATOM 1534 C CA . ALA A 1 236 ? -24.215 7.733 14.438 1.00 22.16 262 ALA A CA 1
ATOM 1535 C C . ALA A 1 236 ? -24.402 8.914 13.492 1.00 27.69 262 ALA A C 1
ATOM 1536 O O . ALA A 1 236 ? -25.368 8.934 12.726 1.00 26.50 262 ALA A O 1
ATOM 1538 N N . CYS A 1 237 ? -23.423 9.855 13.494 1.00 26.06 263 CYS A N 1
ATOM 1539 C CA . CYS A 1 237 ? -23.405 11.031 12.637 1.00 26.79 263 CYS A CA 1
ATOM 1540 C C . CYS A 1 237 ? -23.318 10.623 11.170 1.00 29.37 263 CYS A C 1
ATOM 1541 O O . CYS A 1 237 ? -24.094 11.140 10.358 1.00 29.43 263 CYS A O 1
ATOM 1544 N N . ALA A 1 238 ? -22.419 9.658 10.845 1.00 24.21 264 ALA A N 1
ATOM 1545 C CA . ALA A 1 238 ? -22.232 9.121 9.485 1.00 23.30 264 ALA A CA 1
ATOM 1546 C C . ALA A 1 238 ? -23.506 8.418 8.996 1.00 25.78 264 ALA A C 1
ATOM 1547 O O . ALA A 1 238 ? -23.887 8.587 7.834 1.00 25.45 264 ALA A O 1
ATOM 1549 N N . ILE A 1 239 ? -24.183 7.673 9.894 1.00 21.92 265 ILE A N 1
ATOM 1550 C CA . ILE A 1 239 ? -25.456 6.989 9.599 1.00 21.30 265 ILE A CA 1
ATOM 1551 C C . ILE A 1 239 ? -26.531 8.045 9.287 1.00 26.73 265 ILE A C 1
ATOM 1552 O O . ILE A 1 239 ? -27.230 7.924 8.282 1.00 27.38 265 ILE A O 1
ATOM 1557 N N . ALA A 1 240 ? -26.637 9.083 10.127 1.00 25.03 266 ALA A N 1
ATOM 1558 C CA . ALA A 1 240 ? -27.602 10.179 9.947 1.00 25.95 266 ALA A CA 1
ATOM 1559 C C . ALA A 1 240 ? -27.420 10.833 8.582 1.00 30.68 266 ALA A C 1
ATOM 1560 O O . ALA A 1 240 ? -28.382 10.943 7.822 1.00 30.52 266 ALA A O 1
ATOM 1562 N N . ASP A 1 241 ? -26.171 11.180 8.244 1.00 28.41 267 ASP A N 1
ATOM 1563 C CA . ASP A 1 241 ? -25.823 11.799 6.969 1.00 29.45 267 ASP A CA 1
ATOM 1564 C C . ASP A 1 241 ? -26.118 10.871 5.770 1.00 33.18 267 ASP A C 1
ATOM 1565 O O . ASP A 1 241 ? -26.673 11.349 4.778 1.00 34.46 267 ASP A O 1
ATOM 1570 N N . ALA A 1 242 ? -25.786 9.559 5.869 1.00 27.74 268 ALA A N 1
ATOM 1571 C CA . ALA A 1 242 ? -26.037 8.588 4.801 1.00 26.70 268 ALA A CA 1
ATOM 1572 C C . ALA A 1 242 ? -27.518 8.533 4.406 1.00 31.31 268 ALA A C 1
ATOM 1573 O O . ALA A 1 242 ? -27.826 8.459 3.215 1.00 32.16 268 ALA A O 1
ATOM 1575 N N . PHE A 1 243 ? -28.429 8.586 5.393 1.00 26.81 269 PHE A N 1
ATOM 1576 C CA . PHE A 1 243 ? -29.857 8.500 5.132 1.00 26.42 269 PHE A CA 1
ATOM 1577 C C . PHE A 1 243 ? -30.555 9.865 5.208 1.00 32.62 269 PHE A C 1
ATOM 1578 O O . PHE A 1 243 ? -31.791 9.910 5.225 1.00 33.59 269 PHE A O 1
ATOM 1586 N N . ASN A 1 244 ? -29.773 10.972 5.214 1.00 29.99 270 ASN A N 1
ATOM 1587 C CA . ASN A 1 244 ? -30.266 12.362 5.252 1.00 30.93 270 ASN A CA 1
ATOM 1588 C C . ASN A 1 244 ? -31.264 12.558 6.419 1.00 34.22 270 ASN A C 1
ATOM 1589 O O . ASN A 1 244 ? -32.379 13.052 6.227 1.00 34.22 270 ASN A O 1
ATOM 1594 N N . LEU A 1 245 ? -30.862 12.104 7.620 1.00 30.38 271 LEU A N 1
ATOM 1595 C CA . LEU A 1 245 ? -31.662 12.132 8.847 1.00 30.08 271 LEU A CA 1
ATOM 1596 C C . LEU A 1 245 ? -31.207 13.255 9.806 1.00 36.34 271 LEU A C 1
ATOM 1597 O O . LEU A 1 245 ? -30.010 13.578 9.825 1.00 34.64 271 LEU A O 1
ATOM 1602 N N . PRO A 1 246 ? -32.135 13.878 10.592 1.00 35.03 272 PRO A N 1
ATOM 1603 C CA . PRO A 1 246 ? -31.691 14.915 11.554 1.00 35.69 272 PRO A CA 1
ATOM 1604 C C . PRO A 1 246 ? -30.821 14.284 12.641 1.00 39.33 272 PRO A C 1
ATOM 1605 O O . PRO A 1 246 ? -31.105 13.163 13.065 1.00 38.15 272 PRO A O 1
ATOM 1609 N N . SER A 1 247 ? -29.743 14.971 13.059 1.00 36.02 273 SER A N 1
ATOM 1610 C CA . SER A 1 247 ? -28.828 14.403 14.050 1.00 35.14 273 SER A CA 1
ATOM 1611 C C . SER A 1 247 ? -28.602 15.301 15.274 1.00 38.07 273 SER A C 1
ATOM 1612 O O . SER A 1 247 ? -27.791 14.949 16.130 1.00 36.97 273 SER A O 1
ATOM 1615 N N . SER A 1 248 ? -29.359 16.401 15.398 1.00 36.08 274 SER A N 1
ATOM 1616 C CA . SER A 1 248 ? -29.216 17.373 16.492 1.00 36.96 274 SER A CA 1
ATOM 1617 C C . SER A 1 248 ? -29.573 16.791 17.875 1.00 40.57 274 SER A C 1
ATOM 1618 O O . SER A 1 248 ? -29.069 17.291 18.879 1.00 42.42 274 SER A O 1
ATOM 1621 N N . HIS A 1 249 ? -30.383 15.717 17.921 1.00 34.44 275 HIS A N 1
ATOM 1622 C CA . HIS A 1 249 ? -30.791 15.015 19.148 1.00 32.67 275 HIS A CA 1
ATOM 1623 C C . HIS A 1 249 ? -29.667 14.113 19.703 1.00 35.61 275 HIS A C 1
ATOM 1624 O O . HIS A 1 249 ? -29.820 13.556 20.793 1.00 34.82 275 HIS A O 1
ATOM 1631 N N . LEU A 1 250 ? -28.562 13.942 18.950 1.00 32.34 276 LEU A N 1
ATOM 1632 C CA . LEU A 1 250 ? -27.444 13.088 19.375 1.00 31.52 276 LEU A CA 1
ATOM 1633 C C . LEU A 1 250 ? -26.504 13.859 20.302 1.00 36.08 276 LEU A C 1
ATOM 1634 O O . LEU A 1 250 ? -25.987 14.911 19.925 1.00 36.32 276 LEU A O 1
ATOM 1639 N N . ARG A 1 251 ? -26.326 13.347 21.532 1.00 32.72 277 ARG A N 1
ATOM 1640 C CA . ARG A 1 251 ? -25.466 13.948 22.551 1.00 32.09 277 ARG A CA 1
ATOM 1641 C C . ARG A 1 251 ? -24.135 13.189 22.657 1.00 32.92 277 ARG A C 1
ATOM 1642 O O . ARG A 1 251 ? -24.129 12.021 23.062 1.00 31.63 277 ARG A O 1
ATOM 1650 N N . PRO A 1 252 ? -22.999 13.837 22.306 1.00 28.30 278 PRO A N 1
ATOM 1651 C CA . PRO A 1 252 ? -21.706 13.144 22.416 1.00 27.75 278 PRO A CA 1
ATOM 1652 C C . PRO A 1 252 ? -21.196 13.127 23.860 1.00 31.71 278 PRO A C 1
ATOM 1653 O O . PRO A 1 252 ? -21.132 14.176 24.506 1.00 32.66 278 PRO A O 1
ATOM 1657 N N . ILE A 1 253 ? -20.855 11.935 24.372 1.00 26.08 279 ILE A N 1
ATOM 1658 C CA . ILE A 1 253 ? -20.325 11.773 25.730 1.00 25.67 279 ILE A CA 1
ATOM 1659 C C . ILE A 1 253 ? -18.822 11.571 25.573 1.00 28.16 279 ILE A C 1
ATOM 1660 O O . ILE A 1 253 ? -18.388 10.568 25.000 1.00 26.11 279 ILE A O 1
ATOM 1665 N N . THR A 1 254 ? -18.036 12.571 26.002 1.00 26.46 280 THR A N 1
ATOM 1666 C CA . THR A 1 254 ? -16.574 12.575 25.846 1.00 26.62 280 THR A CA 1
ATOM 1667 C C . THR A 1 254 ? -15.846 12.063 27.089 1.00 33.89 280 THR A C 1
ATOM 1668 O O . THR A 1 254 ? -14.622 11.892 27.058 1.00 34.23 280 THR A O 1
ATOM 1672 N N . ASP A 1 255 ? -16.585 11.822 28.179 1.00 32.10 281 ASP A N 1
ATOM 1673 C CA . ASP A 1 255 ? -15.992 11.343 29.421 1.00 32.44 281 ASP A CA 1
ATOM 1674 C C . ASP A 1 255 ? -15.745 9.839 29.376 1.00 36.26 281 ASP A C 1
ATOM 1675 O O . ASP A 1 255 ? -16.524 9.109 28.758 1.00 34.42 281 ASP A O 1
ATOM 1680 N N . SER A 1 256 ? -14.670 9.385 30.060 1.00 34.36 282 SER A N 1
ATOM 1681 C CA . SER A 1 256 ? -14.287 7.974 30.233 1.00 34.12 282 SER A CA 1
ATOM 1682 C C . SER A 1 256 ? -15.415 7.211 30.952 1.00 37.58 282 SER A C 1
ATOM 1683 O O . SER A 1 256 ? -16.094 7.825 31.779 1.00 37.36 282 SER A O 1
ATOM 1686 N N . PRO A 1 257 ? -15.634 5.898 30.660 1.00 33.66 283 PRO A N 1
ATOM 1687 C CA . PRO A 1 257 ? -16.738 5.160 31.316 1.00 33.61 283 PRO A CA 1
ATOM 1688 C C . PRO A 1 257 ? -16.592 5.050 32.827 1.00 37.17 283 PRO A C 1
ATOM 1689 O O . PRO A 1 257 ? -15.473 5.008 33.345 1.00 37.25 283 PRO A O 1
ATOM 1693 N N . VAL A 1 258 ? -17.738 4.981 33.520 1.00 32.69 284 VAL A N 1
ATOM 1694 C CA . VAL A 1 258 ? -17.842 4.911 34.980 1.00 32.48 284 VAL A CA 1
ATOM 1695 C C . VAL A 1 258 ? -18.597 3.647 35.435 1.00 36.91 284 VAL A C 1
ATOM 1696 O O . VAL A 1 258 ? -18.625 3.352 36.635 1.00 37.47 284 VAL A O 1
ATOM 1700 N N . LEU A 1 259 ? -19.198 2.903 34.485 1.00 32.85 285 LEU A N 1
ATOM 1701 C CA . LEU A 1 259 ? -19.896 1.650 34.786 1.00 32.72 285 LEU A CA 1
ATOM 1702 C C . LEU A 1 259 ? -19.487 0.549 33.806 1.00 37.66 285 LEU A C 1
ATOM 1703 O O . LEU A 1 259 ? -19.163 0.831 32.648 1.00 36.90 285 LEU A O 1
ATOM 1708 N N . GLY A 1 260 ? -19.505 -0.692 34.291 1.00 35.21 286 GLY A N 1
ATOM 1709 C CA . GLY A 1 260 ? -19.165 -1.875 33.512 1.00 34.43 286 GLY A CA 1
ATOM 1710 C C . GLY A 1 260 ? -17.691 -2.215 33.475 1.00 39.41 286 GLY A C 1
ATOM 1711 O O . GLY A 1 260 ? -16.878 -1.618 34.191 1.00 39.15 286 GLY A O 1
ATOM 1712 N N . ALA A 1 261 ? -17.347 -3.194 32.627 1.00 36.81 287 ALA A N 1
ATOM 1713 C CA . ALA A 1 261 ? -15.982 -3.682 32.433 1.00 36.67 287 ALA A CA 1
ATOM 1714 C C . ALA A 1 261 ? -15.088 -2.617 31.792 1.00 40.56 287 ALA A C 1
ATOM 1715 O O . ALA A 1 261 ? -15.555 -1.827 30.967 1.00 38.78 287 ALA A O 1
ATOM 1717 N N . GLN A 1 262 ? -13.800 -2.610 32.180 1.00 37.38 288 GLN A N 1
ATOM 1718 C CA . GLN A 1 262 ? -12.771 -1.719 31.644 1.00 36.76 288 GLN A CA 1
ATOM 1719 C C . GLN A 1 262 ? -12.646 -1.940 30.135 1.00 38.33 288 GLN A C 1
ATOM 1720 O O . GLN A 1 262 ? -12.680 -3.086 29.682 1.00 38.67 288 GLN A O 1
ATOM 1726 N N . ARG A 1 263 ? -12.575 -0.850 29.360 1.00 31.99 289 ARG A N 1
ATOM 1727 C CA . ARG A 1 263 ? -12.534 -0.899 27.899 1.00 30.47 289 ARG A CA 1
ATOM 1728 C C . ARG A 1 263 ? -11.276 -0.227 27.315 1.00 30.18 289 ARG A C 1
ATOM 1729 O O . ARG A 1 263 ? -10.882 0.832 27.802 1.00 28.64 289 ARG A O 1
ATOM 1737 N N . PRO A 1 264 ? -10.650 -0.800 26.251 1.00 25.45 290 PRO A N 1
ATOM 1738 C CA . PRO A 1 264 ? -9.460 -0.140 25.659 1.00 24.33 290 PRO A CA 1
ATOM 1739 C C . PRO A 1 264 ? -9.854 1.136 24.907 1.00 26.67 290 PRO A C 1
ATOM 1740 O O . PRO A 1 264 ? -10.774 1.105 24.087 1.00 26.24 290 PRO A O 1
ATOM 1744 N N . ARG A 1 265 ? -9.190 2.257 25.213 1.00 23.30 291 ARG A N 1
ATOM 1745 C CA . ARG A 1 265 ? -9.481 3.558 24.601 1.00 23.30 291 ARG A CA 1
ATOM 1746 C C . ARG A 1 265 ? -9.251 3.536 23.068 1.00 27.01 291 ARG A C 1
ATOM 1747 O O . ARG A 1 265 ? -10.147 3.913 22.315 1.00 25.67 291 ARG A O 1
ATOM 1755 N N . ASN A 1 266 ? -8.062 3.102 22.622 1.00 23.79 292 ASN A N 1
ATOM 1756 C CA . ASN A 1 266 ? -7.747 2.965 21.203 1.00 23.11 292 ASN A CA 1
ATOM 1757 C C . ASN A 1 266 ? -6.859 1.721 20.998 1.00 27.93 292 ASN A C 1
ATOM 1758 O O . ASN A 1 266 ? -5.633 1.788 21.044 1.00 27.57 292 ASN A O 1
ATOM 1763 N N . ALA A 1 267 ? -7.505 0.579 20.794 1.00 24.63 293 ALA A N 1
ATOM 1764 C CA . ALA A 1 267 ? -6.820 -0.680 20.539 1.00 23.83 293 ALA A CA 1
ATOM 1765 C C . ALA A 1 267 ? -6.624 -0.871 19.025 1.00 26.48 293 ALA A C 1
ATOM 1766 O O . ALA A 1 267 ? -6.700 -1.996 18.535 1.00 27.30 293 ALA A O 1
ATOM 1768 N N . GLN A 1 268 ? -6.346 0.231 18.291 1.00 21.78 294 GLN A N 1
ATOM 1769 C CA . GLN A 1 268 ? -6.154 0.224 16.834 1.00 21.42 294 GLN A CA 1
ATOM 1770 C C . GLN A 1 268 ? -5.146 -0.848 16.378 1.00 26.29 294 GLN A C 1
ATOM 1771 O O . GLN A 1 268 ? -4.025 -0.900 16.885 1.00 27.61 294 GLN A O 1
ATOM 1777 N N . LEU A 1 269 ? -5.543 -1.664 15.394 1.00 21.19 295 LEU A N 1
ATOM 1778 C CA . LEU A 1 269 ? -4.663 -2.686 14.854 1.00 21.36 295 LEU A CA 1
ATOM 1779 C C . LEU A 1 269 ? -3.940 -2.167 13.627 1.00 24.76 295 LEU A C 1
ATOM 1780 O O . LEU A 1 269 ? -4.578 -1.641 12.710 1.00 23.79 295 LEU A O 1
ATOM 1785 N N . ASP A 1 270 ? -2.611 -2.319 13.605 1.00 21.78 296 ASP A N 1
ATOM 1786 C CA . ASP A 1 270 ? -1.820 -1.995 12.426 1.00 22.67 296 ASP A CA 1
ATOM 1787 C C . ASP A 1 270 ? -1.853 -3.228 11.515 1.00 27.21 296 ASP A C 1
ATOM 1788 O O . ASP A 1 270 ? -1.774 -4.356 12.024 1.00 25.87 296 ASP A O 1
ATOM 1793 N N . CYS A 1 271 ? -1.967 -3.020 10.181 1.00 23.69 297 CYS A N 1
ATOM 1794 C CA . CYS A 1 271 ? -2.097 -4.123 9.230 1.00 23.05 297 CYS A CA 1
ATOM 1795 C C . CYS A 1 271 ? -0.969 -4.184 8.196 1.00 27.52 297 CYS A C 1
ATOM 1796 O O . CYS A 1 271 ? -1.181 -4.756 7.125 1.00 26.91 297 CYS A O 1
ATOM 1799 N N . SER A 1 272 ? 0.240 -3.671 8.530 1.00 25.19 298 SER A N 1
ATOM 1800 C CA . SER A 1 272 ? 1.417 -3.719 7.656 1.00 25.89 298 SER A CA 1
ATOM 1801 C C . SER A 1 272 ? 1.724 -5.147 7.202 1.00 27.30 298 SER A C 1
ATOM 1802 O O . SER A 1 272 ? 2.027 -5.347 6.027 1.00 26.41 298 SER A O 1
ATOM 1805 N N . LYS A 1 273 ? 1.605 -6.137 8.119 1.00 23.31 299 LYS A N 1
ATOM 1806 C CA . LYS A 1 273 ? 1.889 -7.554 7.844 1.00 23.02 299 LYS A CA 1
ATOM 1807 C C . LYS A 1 273 ? 1.088 -8.078 6.652 1.00 26.64 299 LYS A C 1
ATOM 1808 O O . LYS A 1 273 ? 1.695 -8.560 5.695 1.00 27.93 299 LYS A O 1
ATOM 1814 N N . LEU A 1 274 ? -0.252 -7.936 6.678 1.00 21.96 300 LEU A N 1
ATOM 1815 C CA . LEU A 1 274 ? -1.107 -8.414 5.590 1.00 20.95 300 LEU A CA 1
ATOM 1816 C C . LEU A 1 274 ? -1.003 -7.539 4.344 1.00 25.66 300 LEU A C 1
ATOM 1817 O O .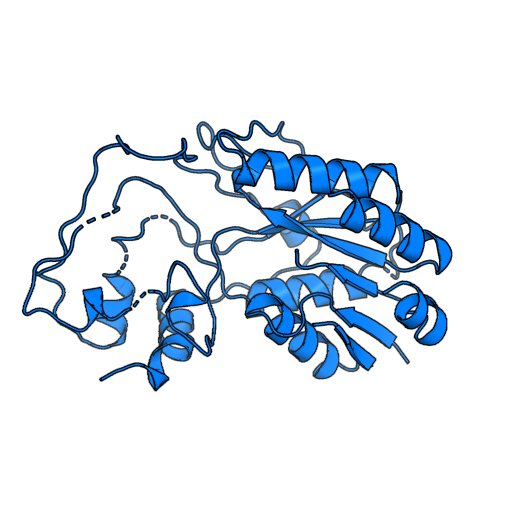 LEU A 1 274 ? -1.002 -8.082 3.237 1.00 25.62 300 LEU A O 1
ATOM 1822 N N . GLU A 1 275 ? -0.876 -6.200 4.524 1.00 22.46 301 GLU A N 1
ATOM 1823 C CA . GLU A 1 275 ? -0.731 -5.231 3.430 1.00 23.61 301 GLU A CA 1
ATOM 1824 C C . GLU A 1 275 ? 0.524 -5.529 2.603 1.00 29.44 301 GLU A C 1
ATOM 1825 O O . GLU A 1 275 ? 0.437 -5.495 1.383 1.00 31.52 301 GLU A O 1
ATOM 1831 N N . THR A 1 276 ? 1.645 -5.896 3.247 1.00 26.31 302 THR A N 1
ATOM 1832 C CA . THR A 1 276 ? 2.900 -6.253 2.556 1.00 28.31 302 THR A CA 1
ATOM 1833 C C . THR A 1 276 ? 2.703 -7.529 1.718 1.00 33.19 302 THR A C 1
ATOM 1834 O O . THR A 1 276 ? 3.327 -7.673 0.662 1.00 33.48 302 THR A O 1
ATOM 1838 N N . LEU A 1 277 ? 1.819 -8.442 2.184 1.00 30.03 303 LEU A N 1
ATOM 1839 C CA . LEU A 1 277 ? 1.506 -9.702 1.498 1.00 29.81 303 LEU A CA 1
ATOM 1840 C C . LEU A 1 277 ? 0.502 -9.503 0.340 1.00 32.22 303 LEU A C 1
ATOM 1841 O O . LEU A 1 277 ? 0.203 -10.465 -0.372 1.00 32.36 303 LEU A O 1
ATOM 1846 N N . GLY A 1 278 ? 0.036 -8.268 0.139 1.00 27.06 304 GLY A N 1
ATOM 1847 C CA . GLY A 1 278 ? -0.920 -7.930 -0.907 1.00 27.09 304 GLY A CA 1
ATOM 1848 C C . GLY A 1 278 ? -2.321 -8.410 -0.573 1.00 30.32 304 GLY A C 1
ATOM 1849 O O . GLY A 1 278 ? -3.135 -8.673 -1.468 1.00 30.08 304 GLY A O 1
ATOM 1850 N N . ILE A 1 279 ? -2.592 -8.559 0.731 1.00 24.94 305 ILE A N 1
ATOM 1851 C CA . ILE A 1 279 ? -3.870 -9.026 1.245 1.00 23.08 305 ILE A CA 1
ATOM 1852 C C . ILE A 1 279 ? -4.622 -7.831 1.833 1.00 26.47 305 ILE A C 1
ATOM 1853 O O . ILE A 1 279 ? -4.043 -7.010 2.539 1.00 26.19 305 ILE A O 1
ATOM 1858 N N . GLY A 1 280 ? -5.905 -7.767 1.547 1.00 23.42 306 GLY A N 1
ATOM 1859 C CA . GLY A 1 280 ? -6.754 -6.736 2.108 1.00 23.38 306 GLY A CA 1
ATOM 1860 C C . GLY A 1 280 ? -7.857 -6.224 1.228 1.00 26.99 306 GLY A C 1
ATOM 1861 O O . GLY A 1 280 ? -7.759 -6.235 -0.004 1.00 27.85 306 GLY A O 1
ATOM 1862 N N . GLN A 1 281 ? -8.918 -5.775 1.894 1.00 22.03 307 GLN A N 1
ATOM 1863 C CA . GLN A 1 281 ? -10.092 -5.118 1.337 1.00 20.14 307 GLN A CA 1
ATOM 1864 C C . GLN A 1 281 ? -10.630 -4.197 2.417 1.00 23.29 307 GLN A C 1
ATOM 1865 O O . GLN A 1 281 ? -10.673 -4.601 3.579 1.00 22.05 307 GLN A O 1
ATOM 1871 N N . ARG A 1 282 ? -10.997 -2.954 2.053 1.00 20.81 308 ARG A N 1
ATOM 1872 C CA . ARG A 1 282 ? -11.535 -1.958 2.989 1.00 20.36 308 ARG A CA 1
ATOM 1873 C C . ARG A 1 282 ? -12.720 -1.203 2.381 1.00 24.60 308 ARG A C 1
ATOM 1874 O O . ARG A 1 282 ? -12.564 -0.495 1.383 1.00 25.29 308 ARG A O 1
ATOM 1882 N N . THR A 1 283 ? -13.891 -1.326 3.016 1.00 20.28 309 THR A N 1
ATOM 1883 C CA . THR A 1 283 ? -15.121 -0.660 2.609 1.00 19.91 309 THR A CA 1
ATOM 1884 C C . THR A 1 283 ? -15.269 0.703 3.327 1.00 23.05 309 THR A C 1
ATOM 1885 O O . THR A 1 283 ? -15.220 0.729 4.559 1.00 21.81 309 THR A O 1
ATOM 1889 N N . PRO A 1 284 ? -15.461 1.841 2.595 1.00 19.61 310 PRO A N 1
ATOM 1890 C CA . PRO A 1 284 ? -15.712 3.128 3.287 1.00 18.54 310 PRO A CA 1
ATOM 1891 C C . PRO A 1 284 ? -17.011 3.029 4.094 1.00 24.09 310 PRO A C 1
ATOM 1892 O O . PRO A 1 284 ? -18.036 2.581 3.559 1.00 24.03 310 PRO A O 1
ATOM 1896 N N . PHE A 1 285 ? -16.953 3.372 5.395 1.00 20.20 311 PHE A N 1
ATOM 1897 C CA . PHE A 1 285 ? -18.070 3.238 6.331 1.00 18.74 311 PHE A CA 1
ATOM 1898 C C . PHE A 1 285 ? -19.381 3.824 5.812 1.00 23.42 311 PHE A C 1
ATOM 1899 O O . PHE A 1 285 ? -20.406 3.153 5.932 1.00 23.25 311 PHE A O 1
ATOM 1907 N N . ARG A 1 286 ? -19.356 5.057 5.250 1.00 20.19 312 ARG A N 1
ATOM 1908 C CA . ARG A 1 286 ? -20.543 5.761 4.757 1.00 20.16 312 ARG A CA 1
ATOM 1909 C C . ARG A 1 286 ? -21.225 4.982 3.621 1.00 24.05 312 ARG A C 1
ATOM 1910 O O . ARG A 1 286 ? -22.431 5.127 3.439 1.00 23.38 312 ARG A O 1
ATOM 1918 N N . ILE A 1 287 ? -20.470 4.133 2.893 1.00 20.88 313 ILE A N 1
ATOM 1919 C CA . ILE A 1 287 ? -21.042 3.279 1.844 1.00 19.91 313 ILE A CA 1
ATOM 1920 C C . ILE A 1 287 ? -21.489 1.949 2.483 1.00 23.55 313 ILE A C 1
ATOM 1921 O O . ILE A 1 287 ? -22.644 1.564 2.314 1.00 22.80 313 ILE A O 1
ATOM 1926 N N . GLY A 1 288 ? -20.582 1.280 3.209 1.00 19.55 314 GLY A N 1
ATOM 1927 C CA . GLY A 1 288 ? -20.860 0.013 3.885 1.00 18.34 314 GLY A CA 1
ATOM 1928 C C . GLY A 1 288 ? -22.054 0.037 4.827 1.00 22.71 314 GLY A C 1
ATOM 1929 O O . GLY A 1 288 ? -22.791 -0.945 4.901 1.00 22.73 314 GLY A O 1
ATOM 1930 N N . ILE A 1 289 ? -22.265 1.154 5.559 1.00 18.74 315 ILE A N 1
ATOM 1931 C CA . ILE A 1 289 ? -23.371 1.241 6.499 1.00 17.85 315 ILE A CA 1
ATOM 1932 C C . ILE A 1 289 ? -24.690 1.510 5.750 1.00 23.72 315 ILE A C 1
ATOM 1933 O O . ILE A 1 289 ? -25.742 1.144 6.269 1.00 23.03 315 ILE A O 1
ATOM 1938 N N . LYS A 1 290 ? -24.641 2.122 4.539 1.00 20.91 316 LYS A N 1
ATOM 1939 C CA . LYS A 1 290 ? -25.861 2.392 3.777 1.00 21.16 316 LYS A CA 1
ATOM 1940 C C . LYS A 1 290 ? -26.418 1.075 3.216 1.00 26.51 316 LYS A C 1
ATOM 1941 O O . LYS A 1 290 ? -27.614 0.792 3.351 1.00 25.85 316 LYS A O 1
ATOM 1947 N N . GLU A 1 291 ? -25.528 0.271 2.615 1.00 23.03 317 GLU A N 1
ATOM 1948 C CA . GLU A 1 291 ? -25.790 -1.050 2.059 1.00 22.64 317 GLU A CA 1
ATOM 1949 C C . GLU A 1 291 ? -26.386 -1.975 3.150 1.00 27.68 317 GLU A C 1
ATOM 1950 O O . GLU A 1 291 ? -27.356 -2.689 2.887 1.00 29.13 317 GLU A O 1
ATOM 1956 N N . SER A 1 292 ? -25.824 -1.913 4.379 1.00 22.72 318 SER A N 1
ATOM 1957 C CA . SER A 1 292 ? -26.187 -2.751 5.523 1.00 20.69 318 SER A CA 1
ATOM 1958 C C . SER A 1 292 ? -27.493 -2.379 6.211 1.00 25.46 318 SER A C 1
ATOM 1959 O O . SER A 1 292 ? -28.210 -3.288 6.652 1.00 23.19 318 SER A O 1
ATOM 1962 N N . LEU A 1 293 ? -27.790 -1.059 6.334 1.00 22.23 319 LEU A N 1
ATOM 1963 C CA . LEU A 1 293 ? -28.943 -0.567 7.076 1.00 21.80 319 LEU A CA 1
ATOM 1964 C C . LEU A 1 293 ? -30.172 -0.225 6.241 1.00 27.21 319 LEU A C 1
ATOM 1965 O O . LEU A 1 293 ? -31.247 -0.086 6.828 1.00 25.90 319 LEU A O 1
ATOM 1970 N N . TRP A 1 294 ? -30.041 -0.112 4.900 1.00 26.86 320 TRP A N 1
ATOM 1971 C CA . TRP A 1 294 ? -31.149 0.204 3.979 1.00 28.60 320 TRP A CA 1
ATOM 1972 C C . TRP A 1 294 ? -32.486 -0.551 4.312 1.00 29.67 320 TRP A C 1
ATOM 1973 O O . TRP A 1 294 ? -33.511 0.131 4.379 1.00 28.55 320 TRP A O 1
ATOM 1984 N N . PRO A 1 295 ? -32.518 -1.902 4.553 1.00 23.58 321 PRO A N 1
ATOM 1985 C CA . PRO A 1 295 ? -33.817 -2.567 4.825 1.00 23.68 321 PRO A CA 1
ATOM 1986 C C . PRO A 1 295 ? -34.503 -2.179 6.140 1.00 28.46 321 PRO A C 1
ATOM 1987 O O . PRO A 1 295 ? -35.685 -2.475 6.312 1.00 28.70 321 PRO A O 1
ATOM 1991 N N . PHE A 1 296 ? -33.767 -1.552 7.069 1.00 25.36 322 PHE A N 1
ATOM 1992 C CA . PHE A 1 296 ? -34.271 -1.176 8.392 1.00 24.81 322 PHE A CA 1
ATOM 1993 C C . PHE A 1 296 ? -34.701 0.303 8.487 1.00 29.54 322 PHE A C 1
ATOM 1994 O O . PHE A 1 296 ? -35.172 0.728 9.550 1.00 29.75 322 PHE A O 1
ATOM 2002 N N . LEU A 1 297 ? -34.569 1.070 7.385 1.00 26.06 323 LEU A N 1
ATOM 2003 C CA . LEU A 1 297 ? -34.976 2.476 7.336 1.00 26.13 323 LEU A CA 1
ATOM 2004 C C . LEU A 1 297 ? -36.495 2.569 7.359 1.00 31.33 323 LEU A C 1
ATOM 2005 O O . LEU A 1 297 ? -37.157 2.001 6.487 1.00 31.97 323 LEU A O 1
ATOM 2010 N N . ILE A 1 298 ? -37.041 3.275 8.373 1.00 27.65 324 ILE A N 1
ATOM 2011 C CA . ILE A 1 298 ? -38.476 3.490 8.558 1.00 42.26 324 ILE A CA 1
ATOM 2012 C C . ILE A 1 298 ? -38.843 4.896 8.074 1.00 55.66 324 ILE A C 1
ATOM 2013 O O . ILE A 1 298 ? -38.102 5.840 8.337 1.00 34.63 324 ILE A O 1
#

CATH classification: 3.40.50.720

B-factor: mean 33.56, std 12.46, range [10.66, 123.79]

GO terms:
  GO:0030234 enzyme regulator activity (F, IDA)
  GO:0048269 methionine adenosyltransferase complex (C, IDA)
  GO:0006556 S-adenosylmethionine biosynthetic process (P, IDA)
  GO:0005515 protein binding (F, IPI)
  GO:0005829 cytosol (C, TAS)
  GO:0005634 nucleus (C, IDA)
  GO:0070062 extracellular exosome (C, HDA)
  GO:0005634 nucleus (C, HDA)
  GO:0019899 enzyme binding (F, IPI)

Secondary structure (DSSP, 8-state):
--EEEEETTTSHHHHHHHHHHHTTT-EEEEE--HHHHHHH--SEEEE---HHHHHHHHHHHHHT-EEEEEEEGGGS-SSS-SB-TTSPP---SHHHHHHHHHHHHHHHH-TT-EEEEE-SEE-S-SSGGGSTTT--HHHH--SS-B---SSB---EEHHHHHHHHHHHHHH---TT--EEEE---S-------HHHHHHTT---TTB----SPP-SSS---SB-PBP-HHHHHTT------HHHHHHHHHGGG--

InterPro domains:
  IPR005913 dTDP-4-dehydrorhamnose reductase [PTHR10491] (22-326)
  IPR029903 RmlD-like, substrate binding domain [PF04321] (30-322)
  IPR036291 NAD(P)-binding domain superfamily [SSF51735] (30-319)

Organism: Homo sapiens (NCBI:txid9606)

Foldseek 3Di:
DAEEEQECCVAQLNVLLQVLQVVVPYHYDYHCVLVPCVVRLHQEYEDDDAPVLLVVLLSCQVSNHAYEYEAELQQAQQPDDDDELPDDGDHQFPRNVRRVNRQCSNCVNHVQYEYEYEYFEAAQDPDLVSGPLSVPPQLQDLPAAEEEPQAKTFYFYSNFVSQLSNVLSVVVCPSVSHGYAYDTAPDIISLVSVLSCVLVVHDRPSYHYDRDQDDDDTNGRRHSHYDGPPQVVVVGTDHDDCSVRVCNRCVVVRD